Protein AF-A0A7X7GNY4-F1 (afdb_monomer)

Structure (mmCIF, N/CA/C/O backbone):
data_AF-A0A7X7GNY4-F1
#
_entry.id   AF-A0A7X7GNY4-F1
#
loop_
_atom_site.group_PDB
_atom_site.id
_atom_site.type_symbol
_atom_site.label_atom_id
_atom_site.label_alt_id
_atom_site.label_comp_id
_atom_site.label_asym_id
_atom_site.label_entity_id
_atom_site.label_seq_id
_atom_site.pdbx_PDB_ins_code
_atom_site.Cartn_x
_atom_site.Cartn_y
_atom_site.Cartn_z
_atom_site.occupancy
_atom_site.B_iso_or_equiv
_atom_site.auth_seq_id
_atom_site.auth_comp_id
_atom_site.auth_asym_id
_atom_site.auth_atom_id
_atom_site.pdbx_PDB_model_num
ATOM 1 N N . TRP A 1 1 ? -12.256 -16.980 22.109 1.00 39.69 1 TRP A N 1
ATOM 2 C CA . TRP A 1 1 ? -11.128 -16.216 21.540 1.00 39.69 1 TRP A CA 1
ATOM 3 C C . TRP A 1 1 ? -11.721 -15.135 20.651 1.00 39.69 1 TRP A C 1
ATOM 5 O O . TRP A 1 1 ? -12.596 -15.450 19.859 1.00 39.69 1 TRP A O 1
ATOM 15 N N . LEU A 1 2 ? -11.354 -13.888 20.943 1.00 41.84 2 LEU A N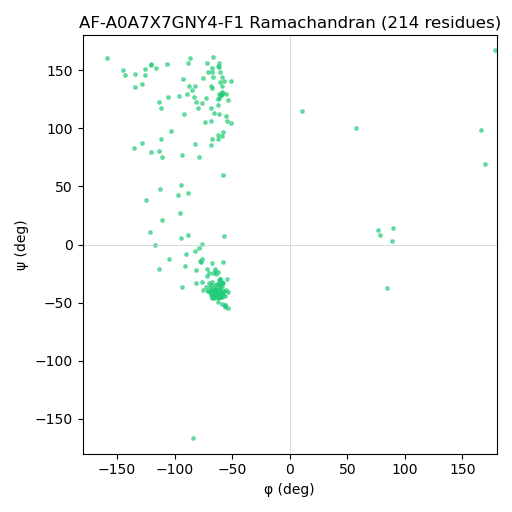 1
ATOM 16 C CA . LEU A 1 2 ? -12.165 -12.666 20.854 1.00 41.84 2 LEU A CA 1
ATOM 17 C C . LEU A 1 2 ? -12.680 -12.266 19.460 1.00 41.84 2 LEU A C 1
ATOM 19 O O . LEU A 1 2 ? -12.051 -12.540 18.443 1.00 41.84 2 LEU A O 1
ATOM 23 N N . ASP A 1 3 ? -13.802 -11.547 19.506 1.00 45.72 3 ASP A N 1
ATOM 24 C CA . ASP A 1 3 ? -14.482 -10.734 18.489 1.00 45.72 3 ASP A CA 1
ATOM 25 C C . ASP A 1 3 ? -13.570 -9.619 17.931 1.00 45.72 3 ASP A C 1
ATOM 27 O O . ASP A 1 3 ? -13.783 -8.427 18.140 1.00 45.72 3 ASP A O 1
ATOM 31 N N . ARG A 1 4 ? -12.438 -10.007 17.334 1.00 57.47 4 ARG A N 1
ATOM 32 C CA . ARG A 1 4 ? -11.458 -9.071 16.779 1.00 57.47 4 ARG A CA 1
ATOM 33 C C . ARG A 1 4 ? -11.785 -8.748 15.329 1.00 57.47 4 ARG A C 1
A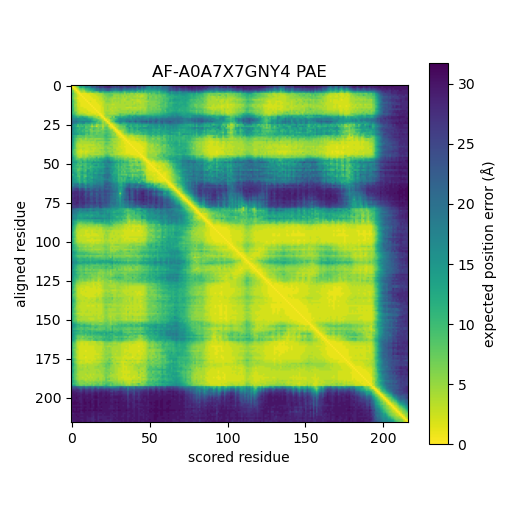TOM 35 O O . ARG A 1 4 ? -11.977 -9.638 14.500 1.00 57.47 4 ARG A O 1
ATOM 42 N N . ASP A 1 5 ? -11.814 -7.450 15.052 1.00 77.62 5 ASP A N 1
ATOM 43 C CA . ASP A 1 5 ? -11.908 -6.874 13.718 1.00 77.62 5 ASP A CA 1
ATOM 44 C C . ASP A 1 5 ? -10.716 -7.321 12.848 1.00 77.62 5 ASP A C 1
ATOM 46 O O . ASP A 1 5 ? -9.552 -7.200 13.244 1.00 77.62 5 ASP A O 1
ATOM 50 N N . LEU A 1 6 ? -11.016 -7.828 11.646 1.00 77.50 6 LEU A N 1
ATOM 51 C CA . LEU A 1 6 ? -10.032 -8.347 10.691 1.00 77.50 6 LEU A CA 1
ATOM 52 C C . LEU A 1 6 ? -8.932 -7.319 10.405 1.00 77.50 6 LEU A C 1
ATOM 54 O O . LEU A 1 6 ? -7.758 -7.676 10.322 1.00 77.50 6 LEU A O 1
ATOM 58 N N . VAL A 1 7 ? -9.297 -6.044 10.258 1.00 82.50 7 VAL A N 1
ATOM 59 C CA . VAL A 1 7 ? -8.347 -4.977 9.918 1.00 82.50 7 VAL A CA 1
ATOM 60 C C . VAL A 1 7 ? -7.306 -4.803 11.028 1.00 82.50 7 VAL A C 1
ATOM 62 O O . VAL A 1 7 ? -6.115 -4.648 10.748 1.00 82.50 7 VAL A O 1
ATOM 65 N N . THR A 1 8 ? -7.737 -4.908 12.284 1.00 82.50 8 THR A N 1
ATOM 66 C CA . THR A 1 8 ? -6.863 -4.840 13.459 1.00 82.50 8 THR A CA 1
ATOM 67 C C . THR A 1 8 ? -5.897 -6.028 13.525 1.00 82.50 8 THR A C 1
ATOM 69 O O . THR A 1 8 ? -4.693 -5.834 13.722 1.00 82.50 8 THR A O 1
ATOM 72 N N . ASP A 1 9 ? -6.386 -7.251 13.301 1.00 82.06 9 ASP A N 1
ATOM 73 C CA . ASP A 1 9 ? -5.542 -8.454 13.299 1.00 82.06 9 ASP A CA 1
ATOM 74 C C . ASP A 1 9 ? -4.505 -8.421 12.162 1.00 82.06 9 ASP A C 1
ATOM 76 O O . ASP A 1 9 ? -3.326 -8.721 12.374 1.00 82.06 9 ASP A O 1
ATOM 80 N N . LEU A 1 10 ? -4.910 -7.986 10.966 1.00 82.31 10 LEU A N 1
ATOM 81 C CA . LEU A 1 10 ? -4.003 -7.824 9.829 1.00 82.31 10 LEU A CA 1
ATOM 82 C C . LEU A 1 10 ? -2.957 -6.730 10.081 1.00 82.31 10 LEU A C 1
ATOM 84 O O . LEU A 1 10 ? -1.783 -6.916 9.758 1.00 82.31 10 LEU A O 1
ATOM 88 N N . GLY A 1 11 ? -3.331 -5.629 10.736 1.00 83.81 11 GLY A N 1
ATOM 89 C CA . GLY A 1 11 ? -2.383 -4.594 11.148 1.00 83.81 11 GLY A CA 1
ATOM 90 C C . GLY A 1 11 ? -1.324 -5.088 12.135 1.00 83.81 11 GLY A C 1
ATOM 91 O O . GLY A 1 11 ? -0.146 -4.741 12.006 1.00 83.81 11 GLY A O 1
ATOM 92 N N . ALA A 1 12 ? -1.700 -5.964 13.070 1.00 84.56 12 ALA A N 1
ATOM 93 C CA . ALA A 1 12 ? -0.749 -6.602 13.978 1.00 84.56 12 ALA A CA 1
ATOM 94 C C . ALA A 1 12 ? 0.243 -7.512 13.231 1.00 84.56 12 ALA A C 1
ATOM 96 O O . ALA A 1 12 ? 1.433 -7.532 13.560 1.00 84.56 12 ALA A O 1
ATOM 97 N N . VAL A 1 13 ? -0.214 -8.223 12.191 1.00 83.44 13 VAL A N 1
ATOM 98 C CA . VAL A 1 13 ? 0.665 -9.017 11.317 1.00 83.44 13 VAL A CA 1
ATOM 99 C C . VAL A 1 13 ? 1.678 -8.121 10.602 1.00 83.44 13 VAL A C 1
ATOM 101 O O . VAL A 1 13 ? 2.864 -8.450 10.620 1.00 83.44 13 VAL A O 1
ATOM 104 N N . VAL A 1 14 ? 1.259 -6.979 10.038 1.00 84.19 14 VAL A N 1
ATOM 105 C CA . VAL A 1 14 ? 2.179 -6.015 9.396 1.00 84.19 14 VAL A CA 1
ATOM 106 C C . VAL A 1 14 ? 3.265 -5.567 10.368 1.00 84.19 14 VAL A C 1
ATOM 108 O O . VAL A 1 14 ? 4.449 -5.676 10.055 1.00 84.19 14 VAL A O 1
ATOM 111 N N . LEU A 1 15 ? 2.883 -5.100 11.561 1.00 85.56 15 LEU A N 1
ATOM 112 C CA . LEU A 1 15 ? 3.841 -4.624 12.562 1.00 85.56 15 LEU A CA 1
ATOM 113 C C . LEU A 1 15 ? 4.827 -5.719 12.976 1.00 85.56 15 LEU A C 1
ATOM 115 O O . LEU A 1 15 ? 6.027 -5.464 13.052 1.00 85.56 15 LEU A O 1
ATOM 119 N N . ARG A 1 16 ? 4.344 -6.949 13.187 1.00 82.31 16 ARG A N 1
ATOM 120 C CA . ARG A 1 16 ? 5.205 -8.089 13.521 1.00 82.31 16 ARG A CA 1
ATOM 121 C C . ARG A 1 16 ? 6.182 -8.415 12.394 1.00 82.31 16 ARG A C 1
ATOM 123 O O . ARG A 1 16 ? 7.332 -8.740 12.669 1.00 82.31 16 ARG A O 1
ATOM 130 N N . ARG A 1 17 ? 5.738 -8.339 11.137 1.00 77.81 17 ARG A N 1
ATOM 131 C CA . ARG A 1 17 ? 6.597 -8.575 9.970 1.00 77.81 17 ARG A CA 1
ATOM 132 C C . ARG A 1 17 ? 7.640 -7.477 9.805 1.00 77.81 17 ARG A C 1
ATOM 134 O O . ARG A 1 17 ? 8.767 -7.802 9.464 1.00 77.81 17 ARG A O 1
ATOM 141 N N . LEU A 1 18 ? 7.336 -6.220 10.125 1.00 81.19 18 LEU A N 1
ATOM 142 C CA . LEU A 1 18 ? 8.330 -5.140 10.070 1.00 81.19 18 LEU A CA 1
ATOM 143 C C . LEU A 1 18 ? 9.513 -5.344 11.016 1.00 81.19 18 LEU A C 1
ATOM 145 O O . LEU A 1 18 ? 10.632 -5.031 10.629 1.00 81.19 18 LEU A O 1
ATOM 149 N N . LEU A 1 19 ? 9.295 -5.944 12.189 1.00 79.12 19 LEU A N 1
ATOM 150 C CA . LEU A 1 19 ? 10.390 -6.293 13.104 1.00 79.12 19 LEU A CA 1
ATOM 151 C C . LEU A 1 19 ? 11.387 -7.276 12.474 1.00 79.12 19 LEU A C 1
ATOM 153 O O . LEU A 1 19 ? 12.563 -7.247 12.807 1.00 79.12 19 LEU A O 1
ATOM 157 N N . THR A 1 20 ? 10.931 -8.132 11.554 1.00 69.31 20 THR A N 1
ATOM 158 C CA . THR A 1 20 ? 11.820 -9.035 10.806 1.00 69.31 20 THR A CA 1
ATOM 159 C C . THR A 1 20 ? 12.512 -8.348 9.622 1.00 69.31 20 THR A C 1
ATOM 161 O O . THR A 1 20 ? 13.566 -8.798 9.197 1.00 69.31 20 THR A O 1
ATOM 164 N N . VAL A 1 21 ? 11.965 -7.236 9.110 1.00 64.25 21 VAL A N 1
ATOM 165 C CA . VAL A 1 21 ? 12.547 -6.495 7.972 1.00 64.25 21 VAL A CA 1
ATOM 166 C C . VAL A 1 21 ? 13.755 -5.665 8.365 1.00 64.25 21 VAL A C 1
ATOM 168 O O . VAL A 1 21 ? 14.661 -5.499 7.557 1.00 64.25 21 VAL A O 1
ATOM 171 N N . GLU A 1 22 ? 13.796 -5.145 9.590 1.00 58.84 22 GLU A N 1
ATOM 172 C CA . GLU A 1 22 ? 14.951 -4.370 10.065 1.00 58.84 22 GLU A CA 1
ATOM 173 C C . GLU A 1 22 ? 16.264 -5.182 10.010 1.00 58.84 22 GLU A C 1
ATOM 175 O O . GLU A 1 22 ? 17.340 -4.593 10.024 1.00 58.84 22 GLU A O 1
ATOM 180 N N . SER A 1 23 ? 16.179 -6.511 9.858 1.00 53.03 23 SER A N 1
ATOM 181 C CA . SER A 1 23 ? 17.313 -7.413 9.633 1.00 53.03 23 SER A CA 1
ATOM 182 C C . SER A 1 23 ? 17.616 -7.707 8.147 1.00 53.03 23 SER A C 1
ATOM 184 O O . SER A 1 23 ? 18.790 -7.771 7.798 1.00 53.03 23 SER A O 1
ATOM 186 N N . ASP A 1 24 ? 16.601 -7.819 7.273 1.00 52.66 24 ASP A N 1
ATOM 187 C CA . ASP A 1 24 ? 16.732 -8.317 5.879 1.00 52.66 24 ASP A CA 1
ATOM 188 C C . ASP A 1 24 ? 16.372 -7.284 4.772 1.00 52.66 24 ASP A C 1
ATOM 190 O O . ASP A 1 24 ? 16.455 -7.569 3.577 1.00 52.66 24 ASP A O 1
ATOM 194 N N . GLY A 1 25 ? 15.973 -6.060 5.132 1.00 61.75 25 GLY A N 1
ATOM 195 C CA . GLY A 1 25 ? 15.820 -4.903 4.232 1.00 61.75 25 GLY A CA 1
ATOM 196 C C . GLY A 1 25 ? 14.490 -4.770 3.466 1.00 61.75 25 GLY A C 1
ATOM 197 O O . GLY A 1 25 ? 14.000 -3.647 3.338 1.00 61.75 25 GLY A O 1
ATOM 198 N N . LEU A 1 26 ? 13.881 -5.869 2.998 1.00 68.38 26 LEU A N 1
ATOM 199 C CA . LEU A 1 26 ? 12.620 -5.879 2.219 1.00 68.38 26 LEU A CA 1
ATOM 200 C C . LEU A 1 26 ? 11.411 -6.385 3.020 1.00 68.38 26 LEU A C 1
ATOM 202 O O . LEU A 1 26 ? 11.552 -7.160 3.963 1.00 68.38 26 LEU A O 1
ATOM 206 N N . PHE A 1 27 ? 10.193 -5.983 2.635 1.00 72.38 27 PHE A N 1
ATOM 207 C CA . PHE A 1 27 ? 8.976 -6.392 3.344 1.00 72.38 27 PHE A CA 1
ATOM 208 C C . PHE A 1 27 ? 8.624 -7.874 3.079 1.00 72.38 27 PHE A C 1
ATOM 210 O O . PHE A 1 27 ? 8.467 -8.268 1.930 1.00 72.38 27 PHE A O 1
ATOM 217 N N . PRO A 1 28 ? 8.423 -8.751 4.077 1.00 64.25 28 PRO A N 1
ATOM 218 C CA . PRO A 1 28 ? 8.524 -10.192 3.879 1.00 64.25 28 PRO A CA 1
ATOM 219 C C . PRO A 1 28 ? 7.151 -10.814 3.582 1.00 64.25 28 PRO A C 1
ATOM 221 O O . PRO A 1 28 ? 6.725 -11.747 4.264 1.00 64.25 28 PRO A O 1
ATOM 224 N N . LEU A 1 29 ? 6.413 -10.261 2.611 1.00 66.81 29 LEU A N 1
ATOM 225 C CA . LEU A 1 29 ? 5.071 -10.720 2.221 1.00 66.81 29 LEU A CA 1
ATOM 226 C C . LEU A 1 29 ? 4.931 -10.795 0.691 1.00 66.81 29 LEU A C 1
ATOM 228 O O . LEU A 1 29 ? 4.384 -9.897 0.049 1.00 66.81 29 LEU A O 1
ATOM 232 N N . ALA A 1 30 ? 5.408 -11.910 0.132 1.00 62.12 30 ALA A N 1
ATOM 233 C CA . ALA A 1 30 ? 5.202 -12.330 -1.254 1.00 62.12 30 ALA A CA 1
ATOM 234 C C . ALA A 1 30 ? 4.391 -13.642 -1.312 1.00 62.12 30 ALA A C 1
ATOM 236 O O . ALA A 1 30 ? 4.439 -14.452 -0.385 1.00 62.12 30 ALA A O 1
ATOM 237 N N . SER A 1 31 ? 3.637 -13.860 -2.395 1.00 65.19 31 SER A N 1
ATOM 238 C CA . SER A 1 31 ? 2.863 -15.090 -2.644 1.00 65.19 31 SER A CA 1
ATOM 239 C C . SER A 1 31 ? 2.848 -15.423 -4.136 1.00 65.19 31 SER A C 1
ATOM 241 O O . SER A 1 31 ? 2.847 -14.520 -4.967 1.00 65.19 31 SER A O 1
ATOM 243 N N . TYR A 1 32 ? 2.754 -16.714 -4.469 1.00 58.22 32 TYR A N 1
ATOM 244 C CA . TYR A 1 32 ? 2.548 -17.205 -5.840 1.00 58.22 32 TYR A CA 1
ATOM 245 C C . TYR A 1 32 ? 1.099 -17.034 -6.330 1.00 58.22 32 TYR A C 1
ATOM 247 O O . TYR A 1 32 ? 0.819 -17.198 -7.514 1.00 58.22 32 TYR A O 1
ATOM 255 N N . ARG A 1 33 ? 0.171 -16.717 -5.418 1.00 66.19 33 ARG A N 1
ATOM 256 C CA . ARG A 1 33 ? -1.212 -16.330 -5.727 1.00 66.19 33 ARG A CA 1
ATOM 257 C C . ARG A 1 33 ? -1.413 -14.873 -5.324 1.00 66.19 33 ARG A C 1
ATOM 259 O O . ARG A 1 33 ? -1.873 -14.627 -4.206 1.00 66.19 33 ARG A O 1
ATOM 266 N N . PRO A 1 34 ? -0.978 -13.920 -6.162 1.00 70.25 34 PRO A N 1
ATOM 267 C CA . PRO A 1 34 ? -1.263 -12.516 -5.930 1.00 70.25 34 PRO A CA 1
ATOM 268 C C . PRO A 1 34 ? -2.761 -12.237 -6.095 1.00 70.25 34 PRO A C 1
ATOM 270 O O . PRO A 1 34 ? -3.453 -12.928 -6.842 1.00 70.25 34 PRO A O 1
ATOM 273 N N . VAL A 1 35 ? -3.240 -11.220 -5.386 1.00 77.25 35 VAL A N 1
ATOM 274 C CA . VAL A 1 35 ? -4.608 -10.693 -5.479 1.00 77.25 35 VAL A CA 1
ATOM 275 C C . VAL A 1 35 ? -4.631 -9.554 -6.498 1.00 77.25 35 VAL A C 1
ATOM 277 O O . VAL A 1 35 ? -3.669 -8.784 -6.583 1.00 77.25 35 VAL A O 1
ATOM 280 N N . GLY A 1 36 ? -5.712 -9.455 -7.274 1.00 75.88 36 GLY A N 1
ATOM 281 C CA . GLY A 1 36 ? -5.858 -8.416 -8.292 1.00 75.88 36 GLY A CA 1
ATOM 282 C C . GLY A 1 36 ? -6.082 -7.030 -7.682 1.00 75.88 36 GLY A C 1
ATOM 283 O O . GLY A 1 36 ? -6.704 -6.888 -6.631 1.00 75.88 36 GLY A O 1
ATOM 284 N N . LEU A 1 37 ? -5.613 -5.979 -8.360 1.00 83.75 37 LEU A N 1
ATOM 285 C CA . LEU A 1 37 ? -5.762 -4.599 -7.878 1.00 83.75 37 LEU A CA 1
ATOM 286 C C . LEU A 1 37 ? -7.230 -4.152 -7.736 1.00 83.75 37 LEU A C 1
ATOM 288 O O . LEU A 1 37 ? -7.530 -3.373 -6.834 1.00 83.75 37 LEU A O 1
ATOM 292 N N . ASP A 1 38 ? -8.141 -4.672 -8.563 1.00 82.38 38 ASP A N 1
ATOM 293 C CA . ASP A 1 38 ? -9.579 -4.381 -8.459 1.00 82.38 38 ASP A CA 1
ATOM 294 C C . ASP A 1 38 ? -10.186 -4.941 -7.160 1.00 82.38 38 ASP A C 1
ATOM 296 O O . ASP A 1 38 ? -10.929 -4.252 -6.468 1.00 82.38 38 ASP A O 1
ATOM 300 N N . GLU A 1 39 ? -9.806 -6.157 -6.755 1.00 81.06 39 GLU A N 1
ATOM 301 C CA . GLU A 1 39 ? -10.267 -6.763 -5.495 1.00 81.06 39 GLU A CA 1
ATOM 302 C C . GLU A 1 39 ? -9.754 -5.981 -4.277 1.00 81.06 39 GLU A C 1
ATOM 304 O O . GLU A 1 39 ? -10.444 -5.834 -3.266 1.00 81.06 39 GLU A O 1
ATOM 309 N N . ILE A 1 40 ? -8.542 -5.431 -4.383 1.00 85.19 40 ILE A N 1
ATOM 310 C CA . ILE A 1 40 ? -7.970 -4.564 -3.352 1.00 85.19 40 ILE A CA 1
ATOM 311 C C . ILE A 1 40 ? -8.726 -3.237 -3.285 1.00 85.19 40 ILE A C 1
ATOM 313 O O . ILE A 1 40 ? -8.972 -2.737 -2.187 1.00 85.19 40 ILE A O 1
ATOM 317 N N . ALA A 1 41 ? -9.127 -2.674 -4.425 1.00 86.81 41 ALA A N 1
ATOM 318 C CA . ALA A 1 41 ? -9.946 -1.469 -4.460 1.00 86.81 41 ALA A CA 1
ATOM 319 C C . ALA A 1 41 ? -11.291 -1.681 -3.748 1.00 86.81 41 ALA A C 1
ATOM 321 O O . ALA A 1 41 ? -11.666 -0.865 -2.904 1.00 86.81 41 ALA A O 1
ATOM 322 N N . GLU A 1 42 ? -11.958 -2.811 -4.003 1.00 85.75 42 GLU A N 1
ATOM 323 C CA . GLU A 1 42 ? -13.200 -3.195 -3.319 1.00 85.75 42 GLU A CA 1
ATOM 324 C C . GLU A 1 42 ? -12.994 -3.374 -1.806 1.00 85.75 42 GLU A C 1
ATOM 326 O O . GLU A 1 42 ? -13.803 -2.908 -0.995 1.00 85.75 42 GLU A O 1
ATOM 331 N N . PHE A 1 43 ? -11.881 -3.993 -1.395 1.00 86.12 43 PHE A N 1
ATOM 332 C CA . PHE A 1 43 ? -11.529 -4.128 0.020 1.00 86.12 43 PHE A CA 1
ATOM 333 C C . PHE A 1 43 ? -11.323 -2.766 0.694 1.00 86.12 43 PHE A C 1
ATOM 335 O O . PHE A 1 43 ? -11.845 -2.525 1.784 1.00 86.12 43 PHE A O 1
ATOM 342 N N . LEU A 1 44 ? -10.594 -1.855 0.046 1.00 86.94 44 LEU A N 1
ATOM 343 C CA . LEU A 1 44 ? -10.346 -0.510 0.565 1.00 86.94 44 LEU A CA 1
ATOM 344 C C . LEU A 1 44 ? -11.642 0.309 0.666 1.00 86.94 44 LEU A C 1
ATOM 346 O O . LEU A 1 44 ? -11.850 0.996 1.672 1.00 86.94 44 LEU A O 1
ATOM 350 N N . ALA A 1 45 ? -12.529 0.185 -0.325 1.00 87.12 45 ALA A N 1
ATOM 351 C CA . ALA A 1 45 ? -13.858 0.793 -0.319 1.00 87.12 45 ALA A CA 1
ATOM 352 C C . ALA A 1 45 ? -14.760 0.230 0.795 1.00 87.12 45 ALA A C 1
ATOM 354 O O . ALA A 1 45 ? -15.614 0.941 1.320 1.00 87.12 45 ALA A O 1
ATOM 355 N N . GLY A 1 46 ? -14.510 -1.002 1.252 1.00 83.19 46 GLY A N 1
ATOM 356 C CA . GLY A 1 46 ? -15.312 -1.664 2.288 1.00 83.19 46 GLY A CA 1
ATOM 357 C C . GLY A 1 46 ? -16.478 -2.462 1.748 1.00 83.19 46 GLY A C 1
ATOM 358 O O . GLY A 1 46 ? -17.348 -2.859 2.515 1.00 83.19 46 GLY A O 1
ATOM 359 N N . ASN A 1 47 ? -16.477 -2.713 0.445 1.00 83.31 47 ASN A N 1
ATOM 360 C CA . ASN A 1 47 ? -17.489 -3.519 -0.223 1.00 83.31 47 ASN A CA 1
ATOM 361 C C . ASN A 1 47 ? -17.240 -5.026 -0.024 1.00 83.31 47 ASN A C 1
ATOM 363 O O . ASN A 1 47 ? -18.024 -5.861 -0.470 1.00 83.31 47 ASN A O 1
ATOM 367 N N . VAL A 1 48 ? -16.148 -5.387 0.657 1.00 79.56 48 VAL A N 1
ATOM 368 C CA . VAL A 1 48 ? -15.797 -6.764 1.008 1.00 79.56 48 VAL A CA 1
ATOM 369 C C . VAL A 1 48 ? -16.270 -7.072 2.426 1.00 79.56 48 VAL A C 1
ATOM 371 O O . VAL A 1 48 ? -15.911 -6.380 3.378 1.00 79.56 48 VAL A O 1
ATOM 374 N N . ASP A 1 49 ? -17.015 -8.168 2.583 1.00 72.00 49 ASP A N 1
ATOM 375 C CA . ASP A 1 49 ? -17.401 -8.704 3.891 1.00 72.00 49 ASP A CA 1
ATOM 376 C C . ASP A 1 49 ? -16.159 -9.229 4.638 1.00 72.00 49 ASP A C 1
ATOM 378 O O . ASP A 1 49 ? -15.749 -10.390 4.517 1.00 72.00 49 ASP A O 1
ATOM 382 N N . ALA A 1 50 ? -15.548 -8.339 5.420 1.00 68.06 50 ALA A N 1
ATOM 383 C CA . ALA A 1 50 ? -14.358 -8.609 6.213 1.00 68.06 50 ALA A CA 1
ATOM 384 C C . ALA A 1 50 ? -14.568 -9.756 7.219 1.00 68.06 50 ALA A C 1
ATOM 386 O O . ALA A 1 50 ? -13.644 -10.531 7.477 1.00 68.06 50 ALA A O 1
ATOM 387 N N . ALA A 1 51 ? -15.783 -9.935 7.748 1.00 65.12 51 ALA A N 1
ATOM 388 C CA . ALA A 1 51 ? -16.081 -11.026 8.670 1.00 65.12 51 ALA A CA 1
ATOM 389 C C . ALA A 1 51 ? -16.058 -12.382 7.947 1.00 65.12 51 ALA A C 1
ATOM 391 O O . ALA A 1 51 ? -15.507 -13.363 8.458 1.00 65.12 51 ALA A O 1
ATOM 392 N N . LYS A 1 52 ? -16.605 -12.443 6.728 1.00 59.22 52 LYS A N 1
ATOM 393 C CA . LYS A 1 52 ? -16.567 -13.640 5.878 1.00 59.22 52 LYS A CA 1
ATOM 394 C C . LYS A 1 52 ? -15.152 -13.964 5.406 1.00 59.22 52 LYS A C 1
ATOM 396 O O . LYS A 1 52 ? -14.748 -15.124 5.506 1.00 59.22 52 LYS A O 1
ATOM 401 N N . VAL A 1 53 ? -14.379 -12.964 4.981 1.00 68.44 53 VAL A N 1
ATOM 402 C CA . VAL A 1 53 ? -12.963 -13.146 4.619 1.00 68.44 53 VAL A CA 1
ATOM 403 C C . VAL A 1 53 ? -12.157 -13.633 5.820 1.00 68.44 53 VAL A C 1
ATOM 405 O O . VAL A 1 53 ? -11.431 -14.612 5.704 1.00 68.44 53 VAL A O 1
ATOM 408 N N . GLY A 1 54 ? -12.339 -13.042 7.004 1.00 64.50 54 GLY A N 1
ATOM 409 C CA . GLY A 1 54 ? -11.631 -13.460 8.216 1.00 64.50 54 GLY A CA 1
ATOM 410 C C . GLY A 1 54 ? -11.902 -14.914 8.620 1.00 64.50 54 GLY A C 1
ATOM 411 O O . GLY A 1 54 ? -10.986 -15.610 9.066 1.00 64.50 54 GLY A O 1
ATOM 412 N N . ARG A 1 55 ? -13.136 -15.406 8.432 1.00 56.62 55 ARG A N 1
ATOM 413 C CA . ARG A 1 55 ? -13.480 -16.824 8.647 1.00 56.62 55 ARG A CA 1
ATOM 414 C C . ARG A 1 55 ? -12.800 -17.741 7.626 1.00 56.62 55 ARG A C 1
ATOM 416 O O . ARG A 1 55 ? -12.235 -18.759 8.019 1.00 56.62 55 ARG A O 1
ATOM 423 N N . LEU A 1 56 ? -12.816 -17.367 6.346 1.00 52.09 56 LEU A N 1
ATOM 424 C CA . LEU A 1 56 ? -12.183 -18.137 5.268 1.00 52.09 56 LEU A CA 1
ATOM 425 C C . LEU A 1 56 ? -10.660 -18.174 5.411 1.00 52.09 56 LEU A C 1
ATOM 427 O O . LEU A 1 56 ? -10.073 -19.247 5.336 1.00 52.09 56 LEU A O 1
ATOM 431 N N . THR A 1 57 ? -10.023 -17.040 5.699 1.00 63.00 57 THR A N 1
ATOM 432 C CA . THR A 1 57 ? -8.577 -16.957 5.934 1.00 63.00 57 THR A CA 1
ATOM 433 C C . THR A 1 57 ? -8.158 -17.836 7.106 1.00 63.00 57 THR A C 1
ATOM 435 O O . THR A 1 57 ? -7.176 -18.564 6.995 1.00 63.00 57 THR A O 1
ATOM 438 N N . ARG A 1 58 ? -8.920 -17.846 8.211 1.00 58.88 58 ARG A N 1
ATOM 439 C CA . ARG A 1 58 ? -8.670 -18.768 9.332 1.00 58.88 58 ARG A CA 1
ATOM 440 C C . ARG A 1 58 ? -8.767 -20.234 8.913 1.00 58.88 58 ARG A C 1
ATOM 442 O O . ARG A 1 58 ? -7.890 -21.014 9.273 1.00 58.88 58 ARG A O 1
ATOM 449 N N . ALA A 1 59 ? -9.796 -20.598 8.149 1.00 47.91 59 ALA A N 1
ATOM 450 C CA . ALA A 1 59 ? -9.968 -21.963 7.657 1.00 47.91 59 ALA A CA 1
ATOM 451 C C . ALA A 1 59 ? -8.838 -22.383 6.700 1.00 47.91 59 ALA A C 1
ATOM 453 O O . ALA A 1 59 ? -8.340 -23.498 6.796 1.00 47.91 59 ALA A O 1
ATOM 454 N N . LEU A 1 60 ? -8.389 -21.479 5.825 1.00 52.66 60 LEU A N 1
ATOM 455 C CA . LEU A 1 60 ? -7.299 -21.733 4.880 1.00 52.66 60 LEU A CA 1
ATOM 456 C C . LEU A 1 60 ? -5.934 -21.821 5.572 1.00 52.66 60 LEU A C 1
ATOM 458 O O . LEU A 1 60 ? -5.155 -22.705 5.244 1.00 52.66 60 LEU A O 1
ATOM 462 N N . LEU A 1 61 ? -5.657 -20.972 6.568 1.00 53.44 61 LEU A N 1
ATOM 463 C CA . LEU A 1 61 ? -4.433 -21.056 7.379 1.00 53.44 61 LEU A CA 1
ATOM 464 C C . LEU A 1 61 ? -4.356 -22.342 8.218 1.00 53.44 61 LEU A C 1
ATOM 466 O O . LEU A 1 61 ? -3.262 -22.746 8.606 1.00 53.44 61 LEU A O 1
ATOM 470 N N . ALA A 1 62 ? -5.494 -22.981 8.506 1.00 55.31 62 ALA A N 1
ATOM 471 C CA . ALA A 1 62 ? -5.543 -24.276 9.181 1.00 55.31 62 ALA A CA 1
ATOM 472 C C . ALA A 1 62 ? -5.203 -25.455 8.247 1.00 55.31 62 ALA A C 1
ATOM 474 O O . ALA A 1 62 ? -4.906 -26.550 8.730 1.00 55.31 62 ALA A O 1
ATOM 475 N N . LEU A 1 63 ? -5.217 -25.251 6.924 1.00 47.16 63 LEU A N 1
ATOM 476 C CA . LEU A 1 63 ? -4.788 -26.263 5.966 1.00 47.16 63 LEU A CA 1
ATOM 477 C C . LEU A 1 63 ? -3.256 -26.335 5.968 1.00 47.16 63 LEU A C 1
ATOM 479 O O . LEU A 1 63 ? -2.560 -25.354 5.704 1.00 47.16 63 LEU A O 1
ATOM 483 N N . GLN A 1 64 ? -2.709 -27.515 6.263 1.00 46.44 64 GLN A N 1
ATOM 484 C CA . GLN A 1 64 ? -1.270 -27.743 6.175 1.00 46.44 64 GLN A CA 1
ATOM 485 C C . GLN A 1 64 ? -0.838 -27.707 4.708 1.00 46.44 64 GLN A C 1
ATOM 487 O O . GLN A 1 64 ? -1.087 -28.637 3.942 1.00 46.44 64 GLN A O 1
ATOM 492 N N . HIS A 1 65 ? -0.175 -26.626 4.306 1.00 50.03 65 HIS A N 1
ATOM 493 C CA . HIS A 1 65 ? 0.424 -26.538 2.983 1.00 50.03 65 HIS A CA 1
ATOM 494 C C . HIS A 1 65 ? 1.778 -27.265 2.976 1.00 50.03 65 HIS A C 1
ATOM 496 O O . HIS A 1 65 ? 2.660 -26.911 3.768 1.00 50.03 65 HIS A O 1
ATOM 502 N N . PRO A 1 66 ? 1.991 -28.269 2.103 1.00 43.25 66 PRO A N 1
ATOM 503 C CA . PRO A 1 66 ? 3.285 -28.924 1.992 1.00 43.25 66 PRO A CA 1
ATOM 504 C C . PRO A 1 66 ? 4.351 -27.893 1.606 1.00 43.25 66 PRO A C 1
ATOM 506 O O . PRO A 1 66 ? 4.206 -27.146 0.639 1.00 43.25 66 PRO A O 1
ATOM 509 N N . ARG A 1 67 ? 5.444 -27.879 2.377 1.00 42.75 67 ARG A N 1
ATOM 510 C CA . ARG A 1 67 ? 6.586 -26.941 2.342 1.00 42.75 67 ARG A CA 1
ATOM 511 C C . ARG A 1 67 ? 7.335 -26.820 0.995 1.00 42.75 67 ARG A C 1
ATOM 513 O O . ARG A 1 67 ? 8.374 -26.173 0.947 1.00 42.75 67 ARG A O 1
ATOM 520 N N . ARG A 1 68 ? 6.853 -27.430 -0.091 1.00 38.31 68 ARG A N 1
ATOM 521 C CA . ARG A 1 68 ? 7.588 -27.643 -1.353 1.00 38.31 68 ARG A CA 1
ATOM 522 C C . ARG A 1 68 ? 7.108 -26.834 -2.568 1.00 38.31 68 ARG A C 1
ATOM 524 O O . ARG A 1 68 ? 7.437 -27.207 -3.684 1.00 38.31 68 ARG A O 1
ATOM 531 N N . VAL A 1 69 ? 6.394 -25.719 -2.402 1.00 42.28 69 VAL A N 1
ATOM 532 C CA . VAL A 1 69 ? 5.910 -24.919 -3.561 1.00 42.28 69 VAL A CA 1
ATOM 533 C C . VAL A 1 69 ? 6.418 -23.464 -3.554 1.00 42.28 69 VAL A C 1
ATOM 535 O O . VAL A 1 69 ? 5.985 -22.636 -4.343 1.00 42.28 69 VAL A O 1
ATOM 538 N N . PHE A 1 70 ? 7.379 -23.126 -2.691 1.00 47.12 70 PHE A N 1
ATOM 539 C CA . PHE A 1 70 ? 7.838 -21.741 -2.479 1.00 47.12 70 PHE A CA 1
ATOM 540 C C . PHE A 1 70 ? 9.080 -21.346 -3.309 1.00 47.12 70 PHE A C 1
ATOM 542 O O . PHE A 1 70 ? 9.848 -20.491 -2.886 1.00 47.12 70 PHE A O 1
ATOM 549 N N . GLY A 1 71 ? 9.300 -21.982 -4.467 1.00 32.91 71 GLY A N 1
ATOM 550 C CA . GLY A 1 71 ? 10.547 -21.901 -5.247 1.00 32.91 71 GLY A CA 1
ATOM 551 C C . GLY A 1 71 ? 10.384 -21.462 -6.704 1.00 32.91 71 GLY A C 1
ATOM 552 O O . GLY A 1 71 ? 11.051 -22.009 -7.573 1.00 32.91 71 GLY A O 1
ATOM 553 N N . GLY A 1 72 ? 9.488 -20.518 -6.991 1.00 33.28 72 GLY A N 1
ATOM 554 C CA . GLY A 1 72 ? 9.429 -19.846 -8.291 1.00 33.28 72 GLY A CA 1
ATOM 555 C C . GLY A 1 72 ? 9.842 -18.393 -8.118 1.00 33.28 72 GLY A C 1
ATOM 556 O O . GLY A 1 72 ? 8.998 -17.567 -7.782 1.00 33.28 72 GLY A O 1
ATOM 557 N N . GLY A 1 73 ? 11.133 -18.093 -8.275 1.00 37.53 73 GLY A N 1
ATOM 558 C CA . GLY A 1 73 ? 11.591 -16.707 -8.374 1.00 37.53 73 GLY A CA 1
ATOM 559 C C . GLY A 1 73 ? 10.904 -16.016 -9.560 1.00 37.53 73 GLY A C 1
ATOM 560 O O . GLY A 1 73 ? 10.637 -16.684 -10.565 1.00 37.53 73 GLY A O 1
ATOM 561 N N . PRO A 1 74 ? 10.566 -14.722 -9.461 1.00 43.22 74 PRO A N 1
ATOM 562 C CA . PRO A 1 74 ? 9.929 -14.024 -10.563 1.00 43.22 74 PRO A CA 1
ATOM 563 C C . PRO A 1 74 ? 10.884 -14.004 -11.759 1.00 43.22 74 PRO A C 1
ATOM 565 O O . PRO A 1 74 ? 12.045 -13.610 -11.653 1.00 43.22 74 PRO A O 1
ATOM 568 N N . ALA A 1 75 ? 10.400 -14.486 -12.904 1.00 42.44 75 ALA A N 1
ATOM 569 C CA . ALA A 1 75 ? 11.054 -14.242 -14.177 1.00 42.44 75 ALA A CA 1
ATOM 570 C C . ALA A 1 75 ? 11.194 -12.723 -14.339 1.00 42.44 75 ALA A C 1
ATOM 572 O O . ALA A 1 75 ? 10.223 -11.999 -14.146 1.00 42.44 75 ALA A O 1
ATOM 573 N N . THR A 1 76 ? 12.390 -12.246 -14.666 1.00 41.56 76 THR A N 1
ATOM 574 C CA . THR A 1 76 ? 12.693 -10.836 -14.930 1.00 41.56 76 THR A CA 1
ATOM 575 C C . THR A 1 76 ? 11.819 -10.365 -16.097 1.00 41.56 76 THR A C 1
ATOM 577 O O . THR A 1 76 ? 12.123 -10.593 -17.270 1.00 41.56 76 THR A O 1
ATOM 580 N N . PHE A 1 77 ? 10.654 -9.794 -15.789 1.00 49.44 77 PHE A N 1
ATOM 581 C CA . PHE A 1 77 ? 9.659 -9.406 -16.782 1.00 49.44 77 PHE A CA 1
ATOM 582 C C . PHE A 1 77 ? 10.029 -8.039 -17.363 1.00 49.44 77 PHE A C 1
ATOM 584 O O . PHE A 1 77 ? 9.518 -7.006 -16.944 1.00 49.44 77 PHE A O 1
ATOM 591 N N . LYS A 1 78 ? 10.876 -8.037 -18.398 1.00 52.56 78 LYS A N 1
ATOM 592 C CA . LYS A 1 78 ? 11.093 -6.866 -19.262 1.00 52.56 78 LYS A CA 1
ATOM 593 C C . LYS A 1 78 ? 9.835 -6.603 -20.090 1.00 52.56 78 LYS A C 1
ATOM 595 O O . LYS A 1 78 ? 9.703 -7.111 -21.205 1.00 52.56 78 LYS A O 1
ATOM 600 N N . ARG A 1 79 ? 8.869 -5.857 -19.546 1.00 63.56 79 ARG A N 1
ATOM 601 C CA . ARG A 1 79 ? 7.608 -5.552 -20.237 1.00 63.56 79 ARG A CA 1
ATOM 602 C C . ARG A 1 79 ? 7.490 -4.066 -20.558 1.00 63.56 79 ARG A C 1
ATOM 604 O O . ARG A 1 79 ? 7.451 -3.221 -19.674 1.00 63.56 79 ARG A O 1
ATOM 611 N N . ARG A 1 80 ? 7.312 -3.772 -21.848 1.00 60.75 80 ARG A N 1
ATOM 612 C CA . ARG A 1 80 ? 6.825 -2.474 -22.330 1.00 60.75 80 ARG A CA 1
ATOM 613 C C . ARG A 1 80 ? 5.382 -2.283 -21.850 1.00 60.75 80 ARG A C 1
ATOM 615 O O . ARG A 1 80 ? 4.497 -3.025 -22.283 1.00 60.75 80 ARG A O 1
ATOM 622 N N . LEU A 1 81 ? 5.145 -1.320 -20.962 1.00 64.75 81 LEU A N 1
ATOM 623 C CA . LEU A 1 81 ? 3.793 -0.950 -20.527 1.00 64.75 81 LEU A CA 1
ATOM 624 C C . LEU A 1 81 ? 3.161 0.006 -21.546 1.00 64.75 81 LEU A C 1
ATOM 626 O O . LEU A 1 81 ? 3.811 0.934 -22.029 1.00 64.75 81 LEU A O 1
ATOM 630 N N . ARG A 1 82 ? 1.887 -0.217 -21.891 1.00 64.56 82 ARG A N 1
ATOM 631 C CA . ARG A 1 82 ? 1.092 0.742 -22.672 1.00 64.56 82 ARG A CA 1
ATOM 632 C C . ARG A 1 82 ? 0.414 1.725 -21.722 1.00 64.56 82 ARG A C 1
ATOM 634 O O . ARG A 1 82 ? 0.133 1.389 -20.579 1.00 64.56 82 ARG A O 1
ATOM 641 N N . THR A 1 83 ? 0.056 2.913 -22.204 1.00 63.41 83 THR A N 1
ATOM 642 C CA . THR A 1 83 ? -0.676 3.918 -21.408 1.00 63.41 83 THR A CA 1
ATOM 643 C C . THR A 1 83 ? -1.975 3.370 -20.802 1.00 63.41 83 THR A C 1
ATOM 645 O O . THR A 1 83 ? -2.393 3.786 -19.726 1.00 63.41 83 THR A O 1
ATOM 648 N N . GLU A 1 84 ? -2.607 2.405 -21.470 1.00 63.44 84 GLU A N 1
ATOM 649 C CA . GLU A 1 84 ? -3.806 1.716 -20.985 1.00 63.44 84 GLU A CA 1
ATOM 650 C C . GLU A 1 84 ? -3.534 0.837 -19.754 1.00 63.44 84 GLU A C 1
ATOM 652 O O . GLU A 1 84 ? -4.383 0.776 -18.869 1.00 63.44 84 GLU A O 1
ATOM 657 N N . ASP A 1 85 ? -2.336 0.247 -19.641 1.00 63.53 85 ASP A N 1
ATOM 658 C CA . ASP A 1 85 ? -1.908 -0.538 -18.473 1.00 63.53 85 ASP A CA 1
ATOM 659 C C . ASP A 1 85 ? -1.733 0.327 -17.208 1.00 63.53 85 ASP A C 1
ATOM 661 O O . ASP A 1 85 ? -1.660 -0.208 -16.102 1.00 63.53 85 ASP A O 1
ATOM 665 N N . LEU A 1 86 ? -1.655 1.655 -17.360 1.00 66.62 86 LEU A N 1
ATOM 666 C CA . LEU A 1 86 ? -1.465 2.620 -16.269 1.00 66.62 86 LEU A CA 1
ATOM 667 C C . LEU A 1 86 ? -2.795 3.107 -15.670 1.00 66.62 86 LEU A C 1
ATOM 669 O O . LEU A 1 86 ? -2.800 3.816 -14.662 1.00 66.62 86 LEU A O 1
ATOM 673 N N . LYS A 1 87 ? -3.938 2.752 -16.277 1.00 70.75 87 LYS A N 1
ATOM 674 C CA . LYS A 1 87 ? -5.274 3.090 -15.764 1.00 70.75 87 LYS A CA 1
ATOM 675 C C . LYS A 1 87 ? -5.653 2.140 -14.628 1.00 70.75 87 LYS A C 1
ATOM 677 O O . LYS A 1 87 ? -6.457 1.230 -14.801 1.00 70.75 87 LYS A O 1
ATOM 682 N N . LEU A 1 88 ? -5.065 2.359 -13.457 1.00 79.69 88 LEU A N 1
ATOM 683 C CA . LEU A 1 88 ? -5.362 1.574 -12.264 1.00 79.69 88 LEU A CA 1
ATOM 684 C C . LEU A 1 88 ? -6.591 2.122 -11.535 1.00 79.69 88 LEU A C 1
ATOM 686 O O . LEU A 1 88 ? -6.682 3.318 -11.264 1.00 79.69 88 LEU A O 1
ATOM 690 N N . ARG A 1 89 ? -7.512 1.234 -11.153 1.00 81.38 89 ARG A N 1
ATOM 691 C CA . ARG A 1 89 ? -8.692 1.563 -10.339 1.00 81.38 89 ARG A CA 1
ATOM 692 C C . ARG A 1 89 ? -8.398 1.465 -8.843 1.00 81.38 89 ARG A C 1
ATOM 694 O O . ARG A 1 89 ? -9.178 0.907 -8.087 1.00 81.38 89 ARG A O 1
ATOM 701 N N . VAL A 1 90 ? -7.259 1.994 -8.407 1.00 85.44 90 VAL A N 1
ATOM 702 C CA . VAL A 1 90 ? -6.830 1.958 -7.000 1.00 85.44 90 VAL A CA 1
ATOM 703 C C . VAL A 1 90 ? -6.516 3.359 -6.485 1.00 85.44 90 VAL A C 1
ATOM 705 O O . VAL A 1 90 ? -6.004 4.188 -7.240 1.00 85.44 90 VAL A O 1
ATOM 708 N N . PRO A 1 91 ? -6.776 3.650 -5.198 1.00 89.56 91 PRO A N 1
ATOM 709 C CA . PRO A 1 91 ? -6.418 4.936 -4.616 1.00 89.56 91 PRO A CA 1
ATOM 710 C C . PRO A 1 91 ? -4.904 5.191 -4.662 1.00 89.56 91 PRO A C 1
ATOM 712 O O . PRO A 1 91 ? -4.107 4.313 -4.332 1.00 89.56 91 PRO A O 1
ATOM 715 N N . ALA A 1 92 ? -4.493 6.426 -4.957 1.00 90.06 92 ALA A N 1
ATOM 716 C CA . ALA A 1 92 ? -3.077 6.814 -4.945 1.00 90.06 92 ALA A CA 1
ATOM 717 C C . ALA A 1 92 ? -2.401 6.581 -3.579 1.00 90.06 92 ALA A C 1
ATOM 719 O O . ALA A 1 92 ? -1.227 6.223 -3.520 1.00 90.06 92 ALA A O 1
ATOM 720 N N . ALA A 1 93 ? -3.154 6.729 -2.480 1.00 92.19 93 ALA A N 1
ATOM 721 C CA . ALA A 1 93 ? -2.668 6.426 -1.134 1.00 92.19 93 ALA A CA 1
ATOM 722 C C . ALA A 1 93 ? -2.234 4.957 -1.010 1.00 92.19 93 ALA A C 1
ATOM 724 O O . ALA A 1 93 ? -1.180 4.668 -0.449 1.00 92.19 93 ALA A O 1
ATOM 725 N N . TYR A 1 94 ? -3.013 4.033 -1.582 1.00 92.69 94 TYR A N 1
ATOM 726 C CA . TYR A 1 94 ? -2.659 2.617 -1.602 1.00 92.69 94 TYR A CA 1
ATOM 727 C C . TYR A 1 94 ? -1.361 2.381 -2.372 1.00 92.69 94 TYR A C 1
ATOM 729 O O . TYR A 1 94 ? -0.465 1.720 -1.854 1.00 92.69 94 TYR A O 1
ATOM 737 N N . ALA A 1 95 ? -1.221 2.985 -3.554 1.00 92.19 95 ALA A N 1
ATOM 738 C CA . ALA A 1 95 ? -0.002 2.875 -4.347 1.00 92.19 95 ALA A CA 1
ATOM 739 C C . ALA A 1 95 ? 1.235 3.379 -3.584 1.00 92.19 95 ALA A C 1
ATOM 741 O O . ALA A 1 95 ? 2.241 2.675 -3.533 1.00 92.19 95 ALA A O 1
ATOM 742 N N . LEU A 1 96 ? 1.140 4.535 -2.913 1.00 93.62 96 LEU A N 1
ATOM 743 C CA . LEU A 1 96 ? 2.235 5.104 -2.118 1.00 93.62 96 LEU A CA 1
ATOM 744 C C . LEU A 1 96 ? 2.732 4.129 -1.043 1.00 93.62 96 LEU A C 1
ATOM 746 O O . LEU A 1 96 ? 3.926 3.829 -0.970 1.00 93.62 96 LEU A O 1
ATOM 750 N N . PHE A 1 97 ? 1.822 3.625 -0.206 1.00 93.81 97 PHE A N 1
ATOM 751 C CA . PHE A 1 97 ? 2.206 2.705 0.862 1.00 93.81 97 PHE A CA 1
ATOM 752 C C . PHE A 1 97 ? 2.640 1.351 0.308 1.00 93.81 97 PHE A C 1
ATOM 754 O O . PHE A 1 97 ? 3.591 0.772 0.826 1.00 93.81 97 PHE A O 1
ATOM 761 N N . ARG A 1 98 ? 2.018 0.849 -0.764 1.00 92.19 98 ARG A N 1
ATOM 762 C CA . ARG A 1 98 ? 2.411 -0.441 -1.335 1.00 92.19 98 ARG A CA 1
ATOM 763 C C . ARG A 1 98 ? 3.826 -0.411 -1.906 1.00 92.19 98 ARG A C 1
ATOM 765 O O . ARG A 1 98 ? 4.558 -1.373 -1.702 1.00 92.19 98 ARG A O 1
ATOM 772 N N . VAL A 1 99 ? 4.216 0.697 -2.536 1.00 91.25 99 VAL A N 1
ATOM 773 C CA . VAL A 1 99 ? 5.583 0.933 -3.023 1.00 91.25 99 VAL A CA 1
ATOM 774 C C . VAL A 1 99 ? 6.573 1.035 -1.861 1.00 91.25 99 VAL A C 1
ATOM 776 O O . VAL A 1 99 ? 7.623 0.403 -1.905 1.00 91.25 99 VAL A O 1
ATOM 779 N N . LEU A 1 100 ? 6.244 1.770 -0.791 1.00 91.69 100 LEU A N 1
ATOM 780 C CA . LEU A 1 100 ? 7.111 1.853 0.393 1.00 91.69 100 LEU A CA 1
ATOM 781 C C . LEU A 1 100 ? 7.311 0.489 1.076 1.00 91.69 100 LEU A C 1
ATOM 783 O O . LEU A 1 100 ? 8.414 0.173 1.516 1.00 91.69 100 LEU A O 1
ATOM 787 N N . PHE A 1 101 ? 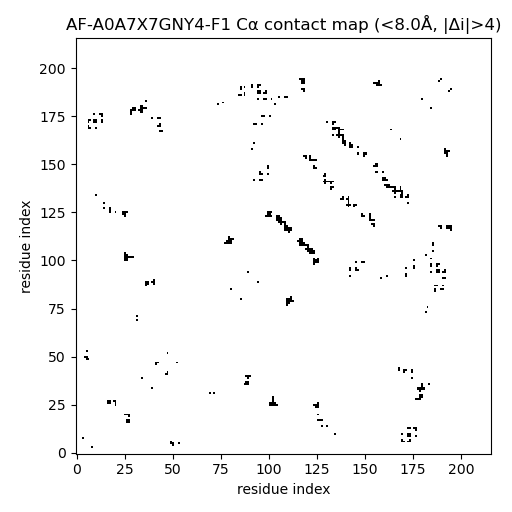6.244 -0.302 1.185 1.00 89.88 101 PHE A N 1
ATOM 788 C CA . PHE A 1 101 ? 6.243 -1.644 1.775 1.00 89.88 101 PHE A CA 1
ATOM 789 C C . PHE A 1 101 ? 6.356 -2.728 0.694 1.00 89.88 101 PHE A C 1
ATOM 791 O O . PHE A 1 101 ? 5.650 -3.743 0.728 1.00 89.88 101 PHE A O 1
ATOM 798 N N . SER A 1 102 ? 7.230 -2.496 -0.285 1.00 86.94 102 SER A N 1
ATOM 799 C CA . SER A 1 102 ? 7.491 -3.456 -1.347 1.00 86.94 102 SER A CA 1
ATOM 800 C C . SER A 1 102 ? 8.182 -4.719 -0.803 1.00 86.94 102 SER A C 1
ATOM 802 O O . SER A 1 102 ? 9.151 -4.608 -0.043 1.00 86.94 102 SER A O 1
ATOM 804 N N . PRO A 1 103 ? 7.726 -5.921 -1.203 1.00 79.12 103 PRO A N 1
ATOM 805 C CA . PRO A 1 103 ? 8.434 -7.165 -0.933 1.00 79.12 103 PRO A CA 1
ATOM 806 C C . PRO A 1 103 ? 9.568 -7.463 -1.923 1.00 79.12 103 PRO A C 1
ATOM 808 O O . PRO A 1 103 ? 10.306 -8.423 -1.724 1.00 79.12 103 PRO A O 1
ATOM 811 N N . PHE A 1 104 ? 9.715 -6.647 -2.96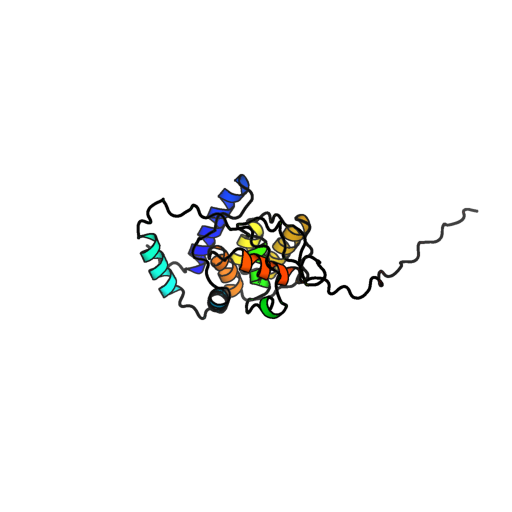8 1.00 79.06 104 PHE A N 1
ATOM 812 C CA . PHE A 1 104 ? 10.713 -6.802 -4.024 1.00 79.06 104 PHE A CA 1
ATOM 813 C C . PHE A 1 104 ? 11.543 -5.516 -4.171 1.00 79.06 104 PHE A C 1
ATOM 815 O O . PHE A 1 104 ? 11.029 -4.424 -3.894 1.00 79.06 104 PHE A O 1
ATOM 822 N N . PRO A 1 105 ? 12.808 -5.590 -4.610 1.00 78.94 105 PRO A N 1
ATOM 823 C CA . PRO A 1 105 ? 13.464 -4.401 -5.133 1.00 78.94 105 PRO A CA 1
ATOM 824 C C . PRO A 1 105 ? 12.687 -3.893 -6.361 1.00 78.94 105 PRO A C 1
ATOM 826 O O . PRO A 1 105 ? 12.036 -4.657 -7.068 1.00 78.94 105 PRO A O 1
ATOM 829 N N . LEU A 1 106 ? 12.698 -2.582 -6.571 1.00 82.44 106 LEU A N 1
ATOM 830 C CA . LEU A 1 106 ? 12.100 -1.915 -7.728 1.00 82.44 106 LEU A CA 1
ATOM 831 C C . LEU A 1 106 ? 13.226 -1.315 -8.582 1.00 82.44 106 LEU A C 1
ATOM 833 O O . LEU A 1 106 ? 13.210 -0.131 -8.915 1.00 82.44 106 LEU A O 1
ATOM 837 N N . ASP A 1 107 ? 14.249 -2.123 -8.850 1.00 81.31 107 ASP A N 1
ATOM 838 C CA . ASP A 1 107 ? 15.519 -1.746 -9.473 1.00 81.31 107 ASP A CA 1
ATOM 839 C C . ASP A 1 107 ? 15.533 -1.877 -11.005 1.00 81.31 107 ASP A C 1
ATOM 841 O O . ASP A 1 107 ? 16.346 -1.215 -11.649 1.00 81.31 107 ASP A O 1
ATOM 845 N N . ASP A 1 108 ? 14.599 -2.635 -11.586 1.00 80.81 108 ASP A N 1
ATOM 846 C CA . ASP A 1 108 ? 14.366 -2.732 -13.038 1.00 80.81 108 ASP A CA 1
ATOM 847 C C . ASP A 1 108 ? 13.018 -2.080 -13.427 1.00 80.81 108 ASP A C 1
ATOM 849 O O . ASP A 1 108 ? 12.013 -2.771 -13.632 1.00 80.81 108 ASP A O 1
ATOM 853 N N . PRO A 1 109 ? 12.928 -0.733 -13.447 1.00 82.25 109 PRO A N 1
ATOM 854 C CA . PRO A 1 109 ? 11.691 -0.038 -13.777 1.00 82.25 109 PRO A CA 1
ATOM 855 C C . PRO A 1 109 ? 11.296 -0.254 -15.250 1.00 82.25 109 PRO A C 1
ATOM 857 O O . PRO A 1 109 ? 12.154 -0.241 -16.136 1.00 82.25 109 PRO A O 1
ATOM 860 N N . PRO A 1 110 ? 9.988 -0.357 -15.556 1.00 80.44 110 PRO A N 1
ATOM 861 C CA . PRO A 1 110 ? 9.520 -0.401 -16.933 1.00 80.44 110 PRO A CA 1
ATOM 862 C C . PRO A 1 110 ? 9.893 0.889 -17.674 1.00 80.44 110 PRO A C 1
ATOM 864 O O . PRO A 1 110 ? 10.043 1.957 -17.068 1.00 80.44 110 PRO A O 1
ATOM 867 N N . TRP A 1 111 ? 9.970 0.796 -19.002 1.00 78.88 111 TRP A N 1
ATOM 868 C CA . TRP A 1 111 ? 10.244 1.917 -19.900 1.00 78.88 111 TRP A CA 1
ATOM 869 C C . TRP A 1 111 ? 9.117 2.149 -20.909 1.00 78.88 111 TRP A C 1
ATOM 871 O O . TRP A 1 111 ? 8.343 1.241 -21.241 1.00 78.88 111 TRP A O 1
ATOM 881 N N . ASP A 1 112 ? 9.015 3.387 -21.382 1.00 77.69 112 ASP A N 1
ATOM 882 C CA . ASP A 1 112 ? 8.047 3.820 -22.384 1.00 77.69 112 ASP A CA 1
ATOM 883 C C . ASP A 1 112 ? 8.516 3.537 -23.828 1.00 77.69 112 ASP A C 1
ATOM 885 O O . ASP A 1 112 ? 9.423 2.741 -24.078 1.00 77.69 112 ASP A O 1
ATOM 889 N N . GLN A 1 113 ? 7.841 4.128 -24.819 1.00 75.06 113 GLN A N 1
ATOM 890 C CA . GLN A 1 113 ? 8.197 3.947 -26.230 1.00 75.06 113 GLN A CA 1
ATOM 891 C C . GLN A 1 113 ? 9.517 4.630 -26.614 1.00 75.06 113 GLN A C 1
ATOM 893 O O . GLN A 1 113 ? 10.162 4.171 -27.554 1.00 75.06 113 GLN A O 1
ATOM 898 N N . ASP A 1 114 ? 9.908 5.662 -25.868 1.00 77.50 114 ASP A N 1
ATOM 899 C CA . ASP A 1 114 ? 11.096 6.486 -26.088 1.00 77.50 114 ASP A CA 1
ATOM 900 C C . ASP A 1 114 ? 12.299 5.982 -25.266 1.00 77.50 114 ASP A C 1
ATOM 902 O O . ASP A 1 114 ? 13.354 6.615 -25.234 1.00 77.50 114 ASP A O 1
ATOM 906 N N . GLY A 1 115 ? 12.148 4.838 -24.586 1.00 76.00 115 GLY A N 1
ATOM 907 C CA . GLY A 1 115 ? 13.183 4.222 -23.756 1.00 76.00 115 GLY A CA 1
ATOM 908 C C . GLY A 1 115 ? 13.378 4.895 -22.395 1.00 76.00 115 GLY A C 1
ATOM 909 O O . GLY A 1 115 ? 14.367 4.614 -21.719 1.00 76.00 115 GLY A O 1
ATOM 910 N N . ARG A 1 116 ? 12.460 5.772 -21.971 1.00 79.75 116 ARG A N 1
ATOM 911 C CA . ARG A 1 116 ? 12.523 6.452 -20.670 1.00 79.75 116 ARG A CA 1
ATOM 912 C C . ARG A 1 116 ? 11.863 5.60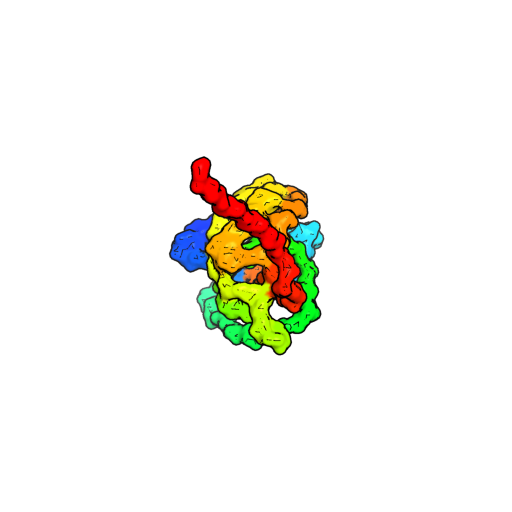0 -19.599 1.00 79.75 116 ARG A C 1
ATOM 914 O O . ARG A 1 116 ? 10.788 5.042 -19.818 1.00 79.75 116 ARG A O 1
ATOM 921 N N . THR A 1 117 ? 12.488 5.506 -18.430 1.00 81.06 117 THR A N 1
ATOM 922 C CA . THR A 1 117 ? 11.924 4.757 -17.303 1.00 81.06 117 THR A CA 1
ATOM 923 C C . THR A 1 117 ? 10.781 5.531 -16.650 1.00 81.06 117 THR A C 1
ATOM 925 O O . THR A 1 117 ? 10.815 6.755 -16.535 1.00 81.06 117 THR A O 1
ATOM 928 N N . PHE A 1 118 ? 9.749 4.817 -16.194 1.00 78.12 118 PHE A N 1
ATOM 929 C CA . PHE A 1 118 ? 8.595 5.444 -15.533 1.00 78.12 118 PHE A CA 1
ATOM 930 C C . PHE A 1 118 ? 8.916 5.979 -14.123 1.00 78.12 118 PHE A C 1
ATOM 932 O O . PHE A 1 118 ? 8.177 6.814 -13.602 1.00 78.12 118 PHE A O 1
ATOM 939 N N . PHE A 1 119 ? 9.979 5.472 -13.494 1.00 81.88 119 PHE A N 1
ATOM 940 C CA . PHE A 1 119 ? 10.478 5.857 -12.171 1.00 81.88 119 PHE A CA 1
ATOM 941 C C . PHE A 1 119 ? 11.966 5.459 -12.033 1.00 81.88 119 PHE A C 1
ATOM 943 O O . PHE A 1 119 ? 12.437 4.633 -12.821 1.00 81.88 119 PHE A O 1
ATOM 950 N N . PRO A 1 120 ? 12.738 6.047 -11.095 1.00 81.88 120 PRO A N 1
ATOM 951 C CA . PRO A 1 120 ? 14.126 5.633 -10.852 1.00 81.88 120 PRO A CA 1
ATOM 952 C C . PRO A 1 120 ? 14.198 4.208 -10.286 1.00 81.88 120 PRO A C 1
ATOM 954 O O . PRO A 1 120 ? 13.222 3.724 -9.730 1.00 81.88 120 PRO A O 1
ATOM 957 N N . ALA A 1 121 ? 15.354 3.547 -10.366 1.00 83.62 121 ALA A N 1
ATOM 958 C CA . ALA A 1 121 ? 15.586 2.312 -9.616 1.00 83.62 121 ALA A CA 1
ATOM 959 C C . ALA A 1 121 ? 15.454 2.586 -8.106 1.00 83.62 121 ALA A C 1
ATOM 961 O O . ALA A 1 121 ? 16.058 3.526 -7.584 1.00 83.62 121 ALA A O 1
ATOM 962 N N . LEU A 1 122 ? 14.646 1.791 -7.405 1.00 81.19 122 LEU A N 1
ATOM 963 C CA . LEU A 1 122 ? 14.304 2.002 -6.001 1.00 81.19 122 LEU A CA 1
ATOM 964 C C . LEU A 1 122 ? 14.542 0.742 -5.177 1.00 81.19 122 LEU A C 1
ATOM 966 O O . LEU A 1 122 ? 14.113 -0.352 -5.536 1.00 81.19 122 LEU A O 1
ATOM 970 N N . SER A 1 123 ? 15.097 0.941 -3.985 1.00 80.38 123 SER A N 1
ATOM 971 C CA . SER A 1 123 ? 15.140 -0.073 -2.927 1.00 80.38 123 SER A CA 1
ATOM 972 C C . SER A 1 123 ? 14.415 0.468 -1.695 1.00 80.38 123 SER A C 1
ATOM 974 O O . SER A 1 123 ? 15.067 0.990 -0.783 1.00 80.38 123 SER A O 1
ATOM 976 N N . PRO A 1 124 ? 13.065 0.427 -1.674 1.00 79.31 124 PRO A N 1
ATOM 977 C CA . PRO A 1 124 ? 12.281 0.985 -0.582 1.00 79.31 124 PRO A CA 1
ATOM 978 C 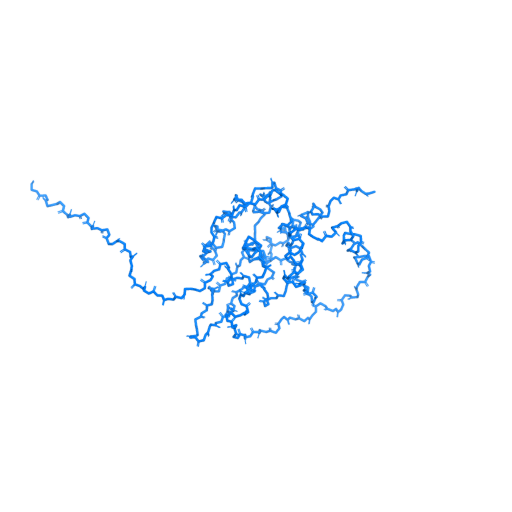C . PRO A 1 124 ? 12.661 0.339 0.751 1.00 79.31 124 PRO A C 1
ATOM 980 O O . PRO A 1 124 ? 12.693 -0.882 0.873 1.00 79.31 124 PRO A O 1
ATOM 983 N N . ARG A 1 125 ? 12.931 1.169 1.764 1.00 80.56 125 ARG A N 1
ATOM 984 C CA . ARG A 1 125 ? 13.203 0.705 3.132 1.00 80.56 125 ARG A CA 1
ATOM 985 C C . ARG A 1 125 ? 11.979 0.938 4.013 1.00 80.56 125 ARG A C 1
ATOM 987 O O . ARG A 1 125 ? 11.802 2.068 4.507 1.00 80.56 125 ARG A O 1
ATOM 994 N N . PRO A 1 126 ? 11.135 -0.086 4.227 1.00 82.94 126 PRO A N 1
ATOM 995 C CA . PRO A 1 126 ? 9.923 0.068 5.012 1.00 82.94 126 PRO A CA 1
ATOM 996 C C . PRO A 1 126 ? 10.257 0.489 6.447 1.00 82.94 126 PRO A C 1
ATOM 998 O O . PRO A 1 126 ? 11.341 0.233 6.966 1.00 82.94 126 PRO A O 1
ATOM 1001 N N . HIS A 1 127 ? 9.325 1.191 7.085 1.00 85.81 127 HIS A N 1
ATOM 1002 C CA . HIS A 1 127 ? 9.505 1.711 8.438 1.00 85.81 127 HIS A CA 1
ATOM 1003 C C . HIS A 1 127 ? 8.194 1.618 9.217 1.00 85.81 127 HIS A C 1
ATOM 1005 O O . HIS A 1 127 ? 7.113 1.798 8.654 1.00 85.81 127 HIS A O 1
ATOM 1011 N N . SER A 1 128 ? 8.271 1.371 10.524 1.00 88.19 128 SER A N 1
ATOM 1012 C CA . SER A 1 128 ? 7.073 1.171 11.352 1.00 88.19 128 SER A CA 1
ATOM 1013 C C . SER A 1 128 ? 6.269 2.450 11.601 1.00 88.19 128 SER A C 1
ATOM 1015 O O . SER A 1 128 ? 5.054 2.374 11.780 1.00 88.19 128 SER A O 1
ATOM 1017 N N . ALA A 1 129 ? 6.907 3.627 11.572 1.00 91.31 129 ALA A N 1
ATOM 1018 C CA . ALA A 1 129 ? 6.237 4.909 11.823 1.00 91.31 129 ALA A CA 1
ATOM 1019 C C . ALA A 1 129 ? 4.999 5.143 10.927 1.00 91.31 129 ALA A C 1
ATOM 1021 O O . ALA A 1 129 ? 3.927 5.326 11.503 1.00 91.31 129 ALA A O 1
ATOM 1022 N N . PRO A 1 130 ? 5.068 5.063 9.579 1.00 92.44 130 PRO A N 1
ATOM 1023 C CA . PRO A 1 130 ? 3.876 5.215 8.741 1.00 92.44 130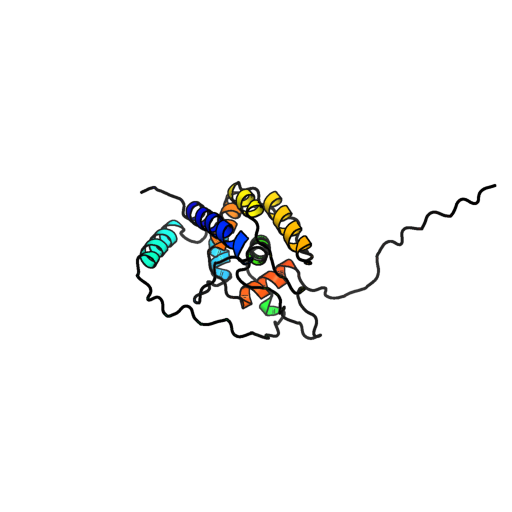 PRO A CA 1
ATOM 1024 C C . PRO A 1 130 ? 2.743 4.241 9.106 1.00 92.44 130 PRO A C 1
ATOM 1026 O O . PRO A 1 130 ? 1.586 4.648 9.171 1.00 92.44 130 PRO A O 1
ATOM 1029 N N . VAL A 1 131 ? 3.059 2.982 9.438 1.00 92.25 131 VAL A N 1
ATOM 1030 C CA . VAL A 1 131 ? 2.049 1.989 9.852 1.00 92.25 131 VAL A CA 1
ATOM 1031 C C . VAL A 1 131 ? 1.371 2.384 11.161 1.00 92.25 131 VAL A C 1
ATOM 1033 O O . VAL A 1 131 ? 0.147 2.335 11.260 1.00 92.25 131 VAL A O 1
ATOM 1036 N N . ARG A 1 132 ? 2.144 2.819 12.164 1.00 92.62 132 ARG A N 1
ATOM 1037 C CA . ARG A 1 132 ? 1.596 3.280 13.452 1.00 92.62 132 ARG A CA 1
ATOM 1038 C C . ARG A 1 132 ? 0.659 4.476 13.269 1.00 92.62 132 ARG A C 1
ATOM 1040 O O . ARG A 1 132 ? -0.366 4.549 13.940 1.00 92.62 132 ARG A O 1
ATOM 1047 N N . GLN A 1 133 ? 0.989 5.387 12.353 1.00 95.31 133 GLN A N 1
ATOM 1048 C CA . GLN A 1 133 ? 0.152 6.547 12.042 1.00 95.31 133 GLN A CA 1
ATOM 1049 C C . GLN A 1 133 ? -1.153 6.150 11.344 1.00 95.31 133 GLN A C 1
ATOM 1051 O O . GLN A 1 133 ? -2.222 6.608 11.747 1.00 95.31 133 GLN A O 1
ATOM 1056 N N . LEU A 1 134 ? -1.092 5.238 10.370 1.00 94.00 134 LEU A N 1
ATOM 1057 C CA . LEU A 1 134 ? -2.287 4.724 9.701 1.00 94.00 134 LEU A CA 1
ATOM 1058 C C . LEU A 1 134 ? -3.225 3.974 10.658 1.00 94.00 134 LEU A C 1
ATOM 1060 O O . LEU A 1 134 ? -4.437 4.165 10.597 1.00 94.00 134 LEU A O 1
ATOM 1064 N N . LEU A 1 135 ? -2.680 3.165 11.574 1.00 92.19 135 LEU A N 1
ATOM 1065 C CA . LEU A 1 135 ? -3.476 2.481 12.602 1.00 92.19 135 LEU A CA 1
ATOM 1066 C C . LEU A 1 135 ? -4.194 3.470 13.531 1.00 92.19 135 LEU A C 1
ATOM 1068 O O . LEU A 1 135 ? -5.329 3.221 13.933 1.00 92.19 135 LEU A O 1
ATOM 1072 N N . ALA A 1 136 ? -3.565 4.614 13.811 1.00 93.00 136 ALA A N 1
ATOM 1073 C CA . ALA A 1 136 ? -4.170 5.721 14.548 1.00 93.00 136 ALA A CA 1
ATOM 1074 C C . ALA A 1 136 ? -5.167 6.553 13.711 1.00 93.00 136 ALA A C 1
ATOM 1076 O O . ALA A 1 136 ? -5.723 7.522 14.218 1.00 93.00 136 ALA A O 1
ATOM 1077 N N . GLY A 1 137 ? -5.394 6.209 12.438 1.00 92.75 137 GLY A N 1
ATOM 1078 C CA . GLY A 1 137 ? -6.289 6.943 11.544 1.00 92.75 137 GLY A CA 1
ATOM 1079 C C . GLY A 1 137 ? -5.701 8.230 10.956 1.00 92.75 137 GLY A C 1
ATOM 1080 O O . GLY A 1 137 ? -6.432 8.979 10.315 1.00 92.75 137 GLY A O 1
ATOM 1081 N N . ARG A 1 138 ? -4.402 8.498 11.157 1.00 94.19 138 ARG A N 1
ATOM 1082 C CA . ARG A 1 138 ? -3.713 9.724 10.713 1.00 94.19 138 ARG A CA 1
ATOM 1083 C C . ARG A 1 138 ? -3.056 9.519 9.346 1.00 94.19 138 ARG A C 1
ATOM 1085 O O . ARG A 1 138 ? -1.852 9.269 9.257 1.00 94.19 138 ARG A O 1
ATOM 1092 N N . LEU A 1 139 ? -3.870 9.542 8.287 1.00 95.12 139 LEU A N 1
ATOM 1093 C CA . LEU A 1 139 ? -3.424 9.281 6.910 1.00 95.12 139 LEU A CA 1
ATOM 1094 C C . LEU A 1 139 ? -2.446 10.338 6.387 1.00 95.12 139 LEU A C 1
ATOM 1096 O O . LEU A 1 139 ? -1.447 9.992 5.766 1.00 95.12 139 LEU A O 1
ATOM 1100 N N . ASP A 1 140 ? -2.730 11.603 6.652 1.00 94.00 140 ASP A N 1
ATOM 1101 C CA . ASP A 1 140 ? -1.910 12.759 6.298 1.00 94.00 140 ASP A CA 1
ATOM 1102 C C . ASP A 1 140 ? -0.487 12.635 6.868 1.00 94.00 140 ASP A C 1
ATOM 1104 O O . ASP A 1 140 ? 0.501 12.670 6.129 1.00 94.00 140 ASP A O 1
ATOM 1108 N N . VAL A 1 141 ? -0.379 12.371 8.174 1.00 94.19 141 VAL A N 1
ATOM 1109 C CA . VAL A 1 141 ? 0.903 12.194 8.865 1.00 94.19 141 VAL A CA 1
ATOM 1110 C C . VAL A 1 141 ? 1.622 10.952 8.341 1.00 94.19 141 VAL A C 1
ATOM 1112 O O . VAL A 1 141 ? 2.829 10.985 8.098 1.00 94.19 141 VAL A O 1
ATOM 1115 N N . ALA A 1 142 ? 0.902 9.846 8.138 1.00 94.94 142 ALA A N 1
ATOM 1116 C CA . ALA A 1 142 ? 1.481 8.630 7.580 1.00 94.94 142 ALA A CA 1
ATOM 1117 C C . ALA A 1 142 ? 2.040 8.838 6.166 1.00 94.94 142 ALA A C 1
ATOM 1119 O O . ALA A 1 142 ? 3.112 8.321 5.845 1.00 94.94 142 ALA A O 1
ATOM 1120 N N . ALA A 1 143 ? 1.327 9.591 5.327 1.00 94.00 143 ALA A N 1
ATOM 1121 C CA . ALA A 1 143 ? 1.742 9.872 3.965 1.00 94.00 143 ALA A CA 1
ATOM 1122 C C . ALA A 1 143 ? 2.977 10.775 3.932 1.00 94.00 143 ALA A C 1
ATOM 1124 O O . ALA A 1 143 ? 3.899 10.488 3.174 1.00 94.00 143 ALA A O 1
ATOM 1125 N N . ALA A 1 144 ? 3.062 11.780 4.811 1.00 93.44 144 ALA A N 1
ATOM 1126 C CA . ALA A 1 144 ? 4.265 12.602 4.957 1.00 93.44 144 ALA A CA 1
ATOM 1127 C C . ALA A 1 144 ? 5.500 11.749 5.303 1.00 93.44 144 ALA A C 1
ATOM 1129 O O . ALA A 1 144 ? 6.555 11.897 4.683 1.00 93.44 144 ALA A O 1
ATOM 1130 N N . TRP A 1 145 ? 5.355 10.787 6.224 1.00 93.94 145 TRP A N 1
ATOM 1131 C CA . TRP A 1 145 ? 6.407 9.807 6.515 1.00 93.94 145 TRP A CA 1
ATOM 1132 C C . TRP A 1 145 ? 6.776 8.967 5.291 1.00 93.94 145 TRP A C 1
ATOM 1134 O O . TRP A 1 145 ? 7.960 8.750 5.031 1.00 93.94 145 TRP A O 1
ATOM 1144 N N . ALA A 1 146 ? 5.785 8.483 4.542 1.00 92.19 146 ALA A N 1
ATOM 1145 C CA . ALA A 1 146 ? 6.036 7.649 3.375 1.00 92.19 146 ALA A CA 1
ATOM 1146 C C . ALA A 1 146 ? 6.742 8.415 2.250 1.00 92.19 146 ALA A C 1
ATOM 1148 O O . ALA A 1 146 ? 7.728 7.919 1.706 1.00 92.19 146 ALA A O 1
ATOM 1149 N N . VAL A 1 147 ? 6.305 9.644 1.967 1.00 92.25 147 VAL A N 1
ATOM 1150 C CA . VAL A 1 147 ? 6.948 10.541 1.002 1.00 92.25 147 VAL A CA 1
ATOM 1151 C C . VAL A 1 147 ? 8.391 10.810 1.413 1.00 92.25 147 VAL A C 1
ATOM 1153 O O . VAL A 1 147 ? 9.291 10.571 0.617 1.00 92.25 147 VAL A O 1
ATOM 1156 N N . ALA A 1 148 ? 8.638 11.209 2.664 1.00 91.00 148 ALA A N 1
ATOM 1157 C CA . ALA A 1 148 ? 9.991 11.488 3.147 1.00 91.00 148 ALA A CA 1
ATOM 1158 C C . ALA A 1 148 ? 10.931 10.277 2.997 1.00 91.00 148 ALA A C 1
ATOM 1160 O O . ALA A 1 148 ? 12.083 10.427 2.592 1.00 91.00 148 ALA A O 1
AT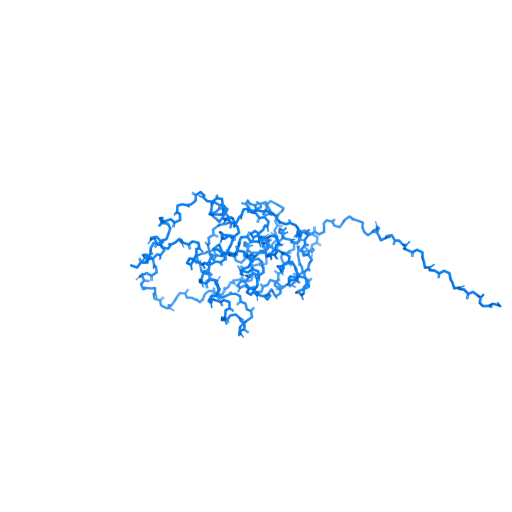OM 1161 N N . ARG A 1 149 ? 10.439 9.062 3.273 1.00 89.62 149 ARG A N 1
ATOM 1162 C CA . ARG A 1 149 ? 11.223 7.821 3.150 1.00 89.62 149 ARG A CA 1
ATOM 1163 C C . ARG A 1 149 ? 11.514 7.439 1.705 1.00 89.62 149 ARG A C 1
ATOM 1165 O O . ARG A 1 149 ? 12.629 7.013 1.404 1.00 89.62 149 ARG A O 1
ATOM 1172 N N . LEU A 1 150 ? 10.545 7.605 0.811 1.00 88.56 150 LEU A N 1
ATOM 1173 C CA . LEU A 1 150 ? 10.767 7.387 -0.617 1.00 88.56 150 LEU A CA 1
ATOM 1174 C C . LEU A 1 150 ? 11.740 8.427 -1.182 1.00 88.56 150 LEU A C 1
ATOM 1176 O O . LEU A 1 150 ? 12.633 8.057 -1.937 1.00 88.56 150 LEU A O 1
ATOM 1180 N N . THR A 1 151 ? 11.662 9.681 -0.730 1.00 88.69 151 THR A N 1
ATOM 1181 C CA . THR A 1 151 ? 12.634 10.727 -1.081 1.00 88.69 151 THR A CA 1
ATOM 1182 C C . THR A 1 151 ? 14.046 10.395 -0.613 1.00 88.69 151 THR A C 1
ATOM 1184 O O . THR A 1 151 ? 14.992 10.510 -1.387 1.00 88.69 151 THR A O 1
ATOM 1187 N N . GLN A 1 152 ? 14.204 9.888 0.614 1.00 85.69 152 GLN A N 1
ATOM 1188 C CA . GLN A 1 152 ? 15.492 9.375 1.106 1.00 85.69 152 GLN A CA 1
ATOM 1189 C C . GLN A 1 152 ? 16.011 8.179 0.293 1.00 85.69 152 GLN A C 1
ATOM 1191 O O . GLN A 1 152 ? 17.210 7.926 0.274 1.00 85.69 152 GLN A O 1
ATOM 1196 N N . SER A 1 153 ? 15.115 7.454 -0.380 1.00 81.12 153 SER A N 1
ATOM 1197 C CA . SER A 1 153 ? 15.451 6.331 -1.260 1.00 81.12 153 SER A CA 1
ATOM 1198 C C . SER A 1 153 ? 15.728 6.773 -2.707 1.00 81.12 153 SER A C 1
ATOM 1200 O O . SER A 1 153 ? 15.849 5.921 -3.580 1.00 81.12 153 SER A O 1
ATOM 1202 N N . GLY A 1 154 ? 15.812 8.084 -2.976 1.00 78.12 154 GLY A N 1
ATOM 1203 C CA . GLY A 1 154 ? 16.104 8.647 -4.300 1.00 78.12 154 GLY A CA 1
ATOM 1204 C C . GLY A 1 154 ? 14.876 8.899 -5.180 1.00 78.12 154 GLY A C 1
ATOM 1205 O O . GLY A 1 154 ? 15.016 9.336 -6.320 1.00 78.12 154 GLY A O 1
ATOM 1206 N N . ALA A 1 155 ? 13.668 8.655 -4.670 1.00 83.19 155 ALA A N 1
ATOM 1207 C CA . ALA A 1 155 ? 12.429 8.872 -5.405 1.00 83.19 155 ALA A CA 1
ATOM 1208 C C . ALA A 1 155 ? 11.917 10.316 -5.269 1.00 83.19 155 ALA A C 1
ATOM 1210 O O . ALA A 1 155 ? 12.238 11.018 -4.316 1.00 83.19 155 ALA A O 1
ATOM 1211 N N . ARG A 1 156 ? 11.041 10.763 -6.172 1.00 83.94 156 ARG A N 1
ATOM 1212 C CA . ARG A 1 156 ? 10.284 12.015 -5.997 1.00 83.94 156 ARG A CA 1
ATOM 1213 C C . ARG A 1 156 ? 8.795 11.750 -6.212 1.00 83.94 156 ARG A C 1
ATOM 1215 O O . ARG A 1 156 ? 8.324 11.848 -7.343 1.00 83.94 156 ARG A O 1
ATOM 1222 N N . PRO A 1 157 ? 8.050 11.350 -5.162 1.00 84.94 157 PRO A N 1
ATOM 1223 C CA . PRO A 1 157 ? 6.606 11.164 -5.270 1.00 84.94 157 PRO A CA 1
ATOM 1224 C C . PRO A 1 157 ? 5.937 12.471 -5.707 1.00 84.94 157 PRO A C 1
ATOM 1226 O O . PRO A 1 157 ? 6.195 13.517 -5.115 1.00 84.94 157 PRO A O 1
ATOM 1229 N N . ARG A 1 158 ? 5.067 12.425 -6.723 1.00 83.00 158 ARG A N 1
ATOM 1230 C CA . ARG A 1 158 ? 4.364 13.634 -7.201 1.00 83.00 158 ARG A CA 1
ATOM 1231 C C . ARG A 1 158 ? 3.148 13.977 -6.350 1.00 83.00 158 ARG A C 1
ATOM 1233 O O . ARG A 1 158 ? 2.808 15.145 -6.194 1.00 83.00 158 ARG A O 1
ATOM 1240 N N . ILE A 1 159 ? 2.487 12.956 -5.814 1.00 78.56 159 ILE A N 1
ATOM 1241 C CA . ILE A 1 159 ? 1.335 13.119 -4.930 1.00 78.56 159 ILE A CA 1
ATOM 1242 C C . ILE A 1 159 ? 1.866 13.141 -3.501 1.00 78.56 159 ILE A C 1
ATOM 1244 O O . ILE A 1 159 ? 2.385 12.137 -3.014 1.00 78.56 159 ILE A O 1
ATOM 1248 N N . THR A 1 160 ? 1.761 14.296 -2.852 1.00 79.06 160 THR A N 1
ATOM 1249 C CA . THR A 1 160 ? 2.297 14.529 -1.502 1.00 79.06 160 THR A CA 1
ATOM 1250 C C . THR A 1 160 ? 1.206 14.770 -0.462 1.00 79.06 160 THR A C 1
ATOM 1252 O O . THR A 1 160 ? 1.431 14.528 0.722 1.00 79.06 160 THR A O 1
ATOM 1255 N N . THR A 1 161 ? 0.010 15.170 -0.898 1.00 81.31 161 THR A N 1
ATOM 1256 C CA . THR A 1 161 ? -1.129 15.455 -0.021 1.00 81.31 161 THR A CA 1
ATOM 1257 C C . THR A 1 161 ? -2.161 14.341 -0.112 1.00 81.31 161 THR A C 1
ATOM 1259 O O . THR A 1 161 ? -2.635 14.007 -1.198 1.00 81.31 161 THR A O 1
ATOM 1262 N N . PHE A 1 162 ? -2.538 13.786 1.038 1.00 88.88 162 PHE A N 1
ATOM 1263 C CA . PHE A 1 162 ? -3.518 12.710 1.139 1.00 88.88 162 PHE A CA 1
ATOM 1264 C C . PHE A 1 162 ? -4.500 13.010 2.267 1.00 88.88 162 PHE A C 1
ATOM 1266 O O . PHE A 1 162 ? -4.097 13.400 3.360 1.00 88.88 162 PHE A O 1
ATOM 1273 N N . ALA A 1 163 ? -5.785 12.792 2.001 1.00 84.94 163 ALA A N 1
ATOM 1274 C CA . ALA A 1 163 ? -6.862 12.915 2.973 1.00 84.94 163 ALA A CA 1
ATOM 1275 C C . ALA A 1 163 ? -7.795 11.707 2.851 1.00 84.94 163 ALA A C 1
ATOM 1277 O O . ALA A 1 163 ? -7.966 11.145 1.769 1.00 84.94 163 ALA A O 1
ATOM 1278 N N . GLY A 1 164 ? -8.368 11.278 3.971 1.00 87.62 164 GLY A N 1
ATOM 1279 C CA . GLY A 1 164 ? -9.212 10.092 4.028 1.00 87.62 164 GLY A CA 1
ATOM 1280 C C . GLY A 1 164 ? -9.693 9.813 5.445 1.00 87.62 164 GLY A C 1
ATOM 1281 O O . GLY A 1 164 ? -9.200 10.399 6.408 1.00 87.62 164 GLY A O 1
ATOM 1282 N N . SER A 1 165 ? -10.673 8.921 5.571 1.00 92.69 165 SER A N 1
ATOM 1283 C CA . SER A 1 165 ? -11.224 8.548 6.872 1.00 92.69 165 SER A CA 1
ATOM 1284 C C . SER A 1 165 ? -10.240 7.699 7.685 1.00 92.69 165 SER A C 1
ATOM 1286 O O . SER A 1 165 ? -9.390 6.988 7.140 1.00 92.69 165 SER A O 1
ATOM 1288 N N . ALA A 1 166 ? -10.403 7.710 9.010 1.00 92.06 166 ALA A N 1
ATOM 1289 C CA . ALA A 1 166 ? -9.628 6.848 9.901 1.00 92.06 166 ALA A CA 1
ATOM 1290 C C . ALA A 1 166 ? -9.819 5.354 9.577 1.00 92.06 166 ALA A C 1
ATOM 1292 O O . ALA A 1 166 ? -8.896 4.556 9.722 1.00 92.06 166 ALA A O 1
ATOM 1293 N N . GLU A 1 167 ? -11.009 4.969 9.113 1.00 91.38 167 GLU A N 1
ATOM 1294 C CA . GLU A 1 167 ? -11.295 3.604 8.674 1.00 91.38 167 GLU A CA 1
ATOM 1295 C C . GLU A 1 167 ? -10.523 3.233 7.404 1.00 91.38 167 GLU A C 1
ATOM 1297 O O . GLU A 1 167 ? -9.883 2.181 7.362 1.00 91.38 167 GLU A O 1
ATOM 1302 N N . PHE A 1 168 ? -10.509 4.118 6.405 1.00 91.88 168 PHE A N 1
ATOM 1303 C CA . PHE A 1 168 ? -9.726 3.927 5.187 1.00 91.88 168 PHE A CA 1
ATOM 1304 C C . PHE A 1 168 ? -8.228 3.796 5.499 1.00 91.88 168 PHE A C 1
ATOM 1306 O O . PHE A 1 168 ? -7.569 2.889 4.994 1.00 91.88 168 PHE A O 1
ATOM 1313 N N . ALA A 1 169 ? -7.700 4.630 6.402 1.00 93.44 169 ALA A N 1
ATOM 1314 C CA . ALA A 1 169 ? -6.313 4.543 6.859 1.00 93.44 169 ALA A CA 1
ATOM 1315 C C . ALA A 1 169 ? -5.986 3.181 7.499 1.00 93.44 169 ALA A C 1
ATOM 1317 O O . ALA A 1 169 ? -4.955 2.580 7.196 1.00 93.44 169 ALA A O 1
ATOM 1318 N N . ARG A 1 170 ? -6.883 2.638 8.329 1.00 92.06 170 ARG A N 1
ATOM 1319 C CA . ARG A 1 170 ? -6.702 1.299 8.910 1.00 92.06 170 ARG A CA 1
ATOM 1320 C C . ARG A 1 170 ? -6.767 0.197 7.847 1.00 92.06 170 ARG A C 1
ATOM 1322 O O . ARG A 1 170 ? -5.923 -0.700 7.854 1.00 92.06 170 ARG A O 1
ATOM 1329 N N . ARG A 1 171 ? -7.701 0.280 6.892 1.00 91.81 171 ARG A N 1
ATOM 1330 C CA . ARG A 1 171 ? -7.793 -0.675 5.770 1.00 91.81 171 ARG A CA 1
ATOM 1331 C C . ARG A 1 171 ? -6.561 -0.636 4.868 1.00 91.81 171 ARG A C 1
ATOM 1333 O O . ARG A 1 171 ? -6.128 -1.691 4.413 1.00 91.81 171 ARG A O 1
ATOM 1340 N N . LEU A 1 172 ? -5.940 0.532 4.676 1.00 92.50 172 LEU A N 1
ATOM 1341 C CA . LEU A 1 172 ? -4.655 0.635 3.977 1.00 92.50 172 LEU A CA 1
ATOM 1342 C C . LEU A 1 172 ? -3.590 -0.238 4.643 1.00 92.50 172 LEU A C 1
ATOM 1344 O O . LEU A 1 172 ? -2.909 -0.982 3.945 1.00 92.50 172 LEU A O 1
ATOM 1348 N N . VAL A 1 173 ? -3.490 -0.229 5.975 1.00 91.56 173 VAL A N 1
ATOM 1349 C CA . VAL A 1 173 ? -2.548 -1.109 6.688 1.00 91.56 173 VAL A CA 1
ATOM 1350 C C . VAL A 1 173 ? -2.884 -2.570 6.447 1.00 91.56 173 VAL A C 1
ATOM 1352 O O . VAL A 1 173 ? -2.005 -3.343 6.075 1.00 91.56 173 VAL A O 1
ATOM 1355 N N . ALA A 1 174 ? -4.148 -2.952 6.626 1.00 88.06 174 ALA A N 1
ATOM 1356 C CA . ALA A 1 174 ? -4.568 -4.333 6.426 1.00 88.06 174 ALA A CA 1
ATOM 1357 C C . ALA A 1 174 ? -4.283 -4.824 4.999 1.00 88.06 174 ALA A C 1
ATOM 1359 O O . ALA A 1 174 ? -3.866 -5.963 4.817 1.00 88.06 174 ALA A O 1
ATOM 1360 N N . SER A 1 175 ? -4.412 -3.955 3.995 1.00 89.19 175 SER A N 1
ATOM 1361 C CA . SER A 1 175 ? -4.116 -4.296 2.601 1.00 89.19 175 SER A CA 1
ATOM 1362 C C . SER A 1 175 ? -2.640 -4.630 2.343 1.00 89.19 175 SER A C 1
ATOM 1364 O O . SER A 1 175 ? -2.341 -5.339 1.386 1.00 89.19 175 SER A O 1
ATOM 1366 N N . LEU A 1 176 ? -1.708 -4.191 3.202 1.00 87.69 176 LEU A N 1
ATOM 1367 C CA . LEU A 1 176 ? -0.276 -4.475 3.033 1.00 87.69 176 LEU A CA 1
ATOM 1368 C C . LEU A 1 176 ? 0.054 -5.960 3.199 1.00 87.69 176 LEU A C 1
ATOM 1370 O O . LEU A 1 176 ? 1.051 -6.424 2.649 1.00 87.69 176 LEU A O 1
ATOM 1374 N N . VAL A 1 177 ? -0.771 -6.716 3.934 1.00 83.50 177 VAL A N 1
ATOM 1375 C CA . VAL A 1 177 ? -0.579 -8.169 4.063 1.00 83.50 177 VAL A CA 1
ATOM 1376 C C . VAL A 1 177 ? -1.056 -8.947 2.846 1.00 83.50 177 VAL A C 1
ATOM 1378 O O . VAL A 1 177 ? -0.737 -10.128 2.715 1.00 83.50 177 VAL A O 1
ATOM 1381 N N . ILE A 1 178 ? -1.836 -8.302 1.977 1.00 81.56 178 ILE A N 1
ATOM 1382 C CA . ILE A 1 178 ? -2.401 -8.923 0.793 1.00 81.56 178 ILE A CA 1
ATOM 1383 C C . ILE A 1 178 ? -1.296 -8.950 -0.277 1.00 81.56 178 ILE A C 1
ATOM 1385 O O . ILE A 1 178 ? -0.783 -7.895 -0.680 1.00 81.56 178 ILE A O 1
ATOM 1389 N N . PRO A 1 179 ? -0.862 -10.141 -0.721 1.00 76.25 179 PRO A N 1
ATOM 1390 C CA . PRO A 1 179 ? 0.201 -10.245 -1.705 1.00 76.25 179 PRO A CA 1
ATOM 1391 C C . PRO A 1 179 ? -0.283 -9.716 -3.056 1.00 76.25 179 PRO A C 1
ATOM 1393 O O . PRO A 1 179 ? -1.387 -10.032 -3.495 1.00 76.25 179 PRO A O 1
ATOM 1396 N N . VAL A 1 180 ? 0.567 -8.940 -3.724 1.00 76.56 180 VAL A N 1
ATOM 1397 C CA . VAL A 1 180 ? 0.327 -8.439 -5.085 1.00 76.56 180 VAL A CA 1
ATOM 1398 C C . VAL A 1 180 ? 1.434 -8.920 -6.005 1.00 76.56 180 VAL A C 1
ATOM 1400 O O . VAL A 1 180 ? 2.534 -9.229 -5.541 1.00 76.56 180 VAL A O 1
ATOM 1403 N N . ALA A 1 181 ? 1.138 -9.000 -7.298 1.00 79.81 181 ALA A N 1
ATOM 1404 C CA . ALA A 1 181 ? 2.130 -9.374 -8.290 1.00 79.81 181 ALA A CA 1
ATOM 1405 C C . ALA A 1 181 ? 3.194 -8.273 -8.401 1.00 79.81 181 ALA A C 1
ATOM 1407 O O . ALA A 1 181 ? 2.886 -7.089 -8.262 1.00 79.81 181 ALA A O 1
ATOM 1408 N N . GLU A 1 182 ? 4.433 -8.648 -8.710 1.00 79.75 182 GLU A N 1
ATOM 1409 C CA . GLU A 1 182 ? 5.512 -7.682 -8.946 1.00 79.75 182 GLU A CA 1
ATOM 1410 C C . GLU A 1 182 ? 5.166 -6.710 -10.085 1.00 79.75 182 GLU A C 1
ATOM 1412 O O . GLU A 1 182 ? 5.359 -5.505 -9.953 1.00 79.75 182 GLU A O 1
ATOM 1417 N N . LEU A 1 183 ? 4.538 -7.204 -11.159 1.00 79.75 183 LEU A N 1
ATOM 1418 C CA . LEU A 1 183 ? 4.057 -6.362 -12.258 1.00 79.75 183 LEU A CA 1
ATOM 1419 C C . LEU A 1 183 ? 3.056 -5.299 -11.780 1.00 79.75 183 LEU A C 1
ATOM 1421 O O . LEU A 1 183 ? 3.116 -4.145 -12.202 1.00 79.75 183 LEU A O 1
ATOM 1425 N N . ASP A 1 184 ? 2.130 -5.676 -10.900 1.00 83.56 184 ASP A N 1
ATOM 1426 C CA . ASP A 1 184 ? 1.146 -4.740 -10.359 1.00 83.56 184 ASP A CA 1
ATOM 1427 C C . ASP A 1 184 ? 1.801 -3.739 -9.413 1.00 83.56 184 ASP A C 1
ATOM 1429 O O . ASP A 1 184 ? 1.428 -2.570 -9.402 1.00 83.56 184 ASP A O 1
ATOM 1433 N N . LEU A 1 185 ? 2.840 -4.147 -8.687 1.00 86.50 185 LEU A N 1
ATOM 1434 C CA . LEU A 1 185 ? 3.647 -3.237 -7.889 1.00 86.50 185 LEU A CA 1
ATOM 1435 C C . LEU A 1 185 ? 4.403 -2.216 -8.756 1.00 86.50 185 LEU A C 1
ATOM 1437 O O . LEU A 1 185 ? 4.392 -1.028 -8.437 1.00 86.50 185 LEU A O 1
ATOM 1441 N N . GLN A 1 186 ? 5.002 -2.642 -9.870 1.00 86.38 186 GLN A N 1
ATOM 1442 C CA . GLN A 1 186 ? 5.634 -1.732 -10.8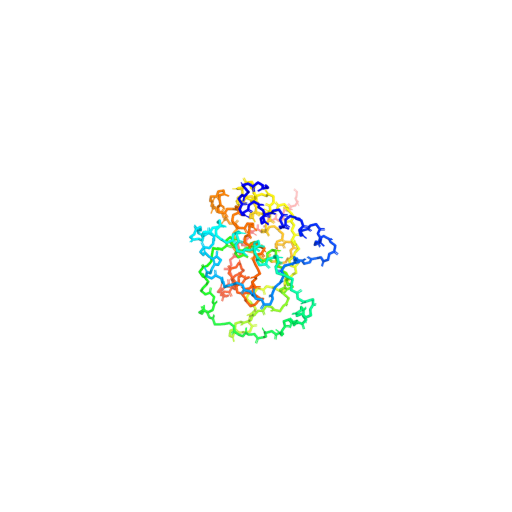30 1.00 86.38 186 GLN A CA 1
ATOM 1443 C C . GLN A 1 186 ? 4.606 -0.756 -11.423 1.00 86.38 186 GLN A C 1
ATOM 1445 O O . GLN A 1 186 ? 4.865 0.445 -11.501 1.00 86.38 186 GLN A O 1
ATOM 1450 N N . ARG A 1 187 ? 3.398 -1.230 -11.760 1.00 86.38 187 ARG A N 1
ATOM 1451 C CA . ARG A 1 187 ? 2.282 -0.369 -12.191 1.00 86.38 187 ARG A CA 1
ATOM 1452 C C . ARG A 1 187 ? 1.877 0.626 -11.096 1.00 86.38 187 ARG A C 1
ATOM 1454 O O . ARG A 1 187 ? 1.697 1.804 -11.388 1.00 86.38 187 ARG A O 1
ATOM 1461 N N . LEU A 1 188 ? 1.794 0.211 -9.833 1.00 89.06 188 LEU A N 1
ATOM 1462 C CA . LEU A 1 188 ? 1.536 1.122 -8.708 1.00 89.06 188 LEU A CA 1
ATOM 1463 C C . LEU A 1 188 ? 2.652 2.167 -8.558 1.00 89.06 188 LEU A C 1
ATOM 1465 O O . LEU A 1 188 ? 2.357 3.339 -8.336 1.00 89.06 188 LEU A O 1
ATOM 1469 N N . ALA A 1 189 ? 3.917 1.781 -8.740 1.00 88.81 189 ALA A N 1
ATOM 1470 C CA . ALA A 1 189 ? 5.041 2.714 -8.729 1.00 88.81 189 ALA A CA 1
ATOM 1471 C C . ALA A 1 189 ? 4.908 3.772 -9.833 1.00 88.81 189 ALA A C 1
ATOM 1473 O O . ALA A 1 189 ? 5.082 4.962 -9.561 1.00 88.81 189 ALA A O 1
ATOM 1474 N N . THR A 1 190 ? 4.475 3.386 -11.039 1.00 86.06 190 THR A N 1
ATOM 1475 C CA . THR A 1 190 ? 4.192 4.368 -12.101 1.00 86.06 190 THR A CA 1
ATOM 1476 C C . THR A 1 190 ? 3.101 5.372 -11.714 1.00 86.06 190 THR A C 1
ATOM 1478 O O . THR A 1 190 ? 3.159 6.520 -12.141 1.00 86.06 190 THR A O 1
ATOM 1481 N N . LEU A 1 191 ? 2.132 4.998 -10.870 1.00 86.06 191 LEU A N 1
ATOM 1482 C CA . LEU A 1 191 ? 1.091 5.918 -10.397 1.00 86.06 191 LEU A CA 1
ATOM 1483 C C . LEU A 1 191 ? 1.641 6.942 -9.390 1.00 86.06 191 LEU A C 1
ATOM 1485 O O . LEU A 1 191 ? 1.223 8.097 -9.398 1.00 86.06 191 LEU A O 1
ATOM 1489 N N . VAL A 1 192 ? 2.584 6.528 -8.537 1.00 86.88 192 VAL A N 1
ATOM 1490 C CA . VAL A 1 192 ? 3.197 7.381 -7.500 1.00 86.88 192 VAL A CA 1
ATOM 1491 C C . VAL A 1 192 ? 4.194 8.374 -8.101 1.00 86.88 192 VAL A C 1
ATOM 1493 O O . VAL A 1 192 ? 4.261 9.532 -7.675 1.00 86.88 192 VAL A O 1
ATOM 1496 N N . PHE A 1 193 ? 4.965 7.918 -9.088 1.00 83.00 193 PHE A N 1
ATOM 1497 C CA . PHE A 1 193 ? 6.089 8.668 -9.647 1.00 83.00 193 PHE A CA 1
ATOM 1498 C C . PHE A 1 193 ? 5.822 9.283 -11.017 1.00 83.00 193 PHE A C 1
ATOM 1500 O O . PHE A 1 193 ? 6.622 10.117 -11.411 1.00 83.00 193 PHE A O 1
ATOM 1507 N N . LYS A 1 194 ? 4.729 8.881 -11.692 1.00 67.50 194 LYS A N 1
ATOM 1508 C CA . LYS A 1 194 ? 4.278 9.214 -13.058 1.00 67.50 194 LYS A CA 1
ATOM 1509 C C . LYS A 1 194 ? 5.315 9.955 -13.918 1.00 67.50 194 LYS A C 1
ATOM 1511 O O . LYS A 1 194 ? 5.563 11.128 -13.629 1.00 67.50 194 LYS A O 1
ATOM 1516 N N . PRO A 1 195 ? 5.804 9.338 -15.014 1.00 50.75 195 PRO A N 1
ATOM 1517 C CA . PRO A 1 195 ? 6.908 9.856 -15.807 1.00 50.75 195 PRO A CA 1
ATOM 1518 C C . PRO A 1 195 ? 6.650 11.300 -16.186 1.00 50.75 195 PRO A C 1
ATOM 1520 O O . PRO A 1 195 ? 5.522 11.681 -16.532 1.00 50.75 195 PRO A O 1
ATOM 1523 N N . ASP A 1 196 ? 7.715 12.088 -16.142 1.00 43.00 196 ASP A N 1
ATOM 1524 C CA . ASP A 1 196 ? 7.749 13.340 -16.861 1.00 43.00 196 ASP A CA 1
ATOM 1525 C C . ASP A 1 196 ? 7.428 13.027 -18.322 1.00 43.00 196 ASP A C 1
ATOM 1527 O O . ASP A 1 196 ? 8.244 12.492 -19.075 1.00 43.00 196 ASP A O 1
ATOM 1531 N N . ILE A 1 197 ? 6.218 13.383 -18.748 1.00 39.50 197 ILE A N 1
ATOM 1532 C CA . ILE A 1 197 ? 6.040 13.827 -20.121 1.00 39.50 197 ILE A CA 1
ATOM 1533 C C . ILE A 1 197 ? 6.909 15.078 -20.170 1.00 39.50 197 ILE A C 1
ATOM 1535 O O . ILE A 1 197 ? 6.472 16.139 -19.733 1.00 39.50 197 ILE A O 1
ATOM 1539 N N . VAL A 1 198 ? 8.182 14.911 -20.538 1.00 33.66 198 VAL A N 1
ATOM 1540 C CA . VAL A 1 198 ? 9.141 16.006 -20.669 1.00 33.66 198 VAL A CA 1
ATOM 1541 C C . VAL A 1 198 ? 8.556 16.976 -21.686 1.00 33.66 198 VAL A C 1
ATOM 1543 O O . VAL A 1 198 ? 8.664 16.778 -22.892 1.00 33.66 198 VAL A O 1
ATOM 1546 N N . GLY A 1 199 ? 7.901 18.003 -21.165 1.00 32.78 199 GLY A N 1
ATOM 1547 C CA . GLY A 1 199 ? 7.692 19.284 -21.796 1.00 32.78 199 GLY A CA 1
ATOM 1548 C C . GLY A 1 199 ? 8.506 20.281 -20.989 1.00 32.78 199 GLY A C 1
ATOM 1549 O O . GLY A 1 199 ? 8.269 20.437 -19.795 1.00 32.78 199 GLY A O 1
ATOM 1550 N N . SER A 1 200 ? 9.481 20.882 -21.668 1.00 31.34 200 SER A N 1
ATOM 1551 C CA . SER A 1 200 ? 10.263 22.057 -21.273 1.00 31.34 200 SER A CA 1
ATOM 1552 C C . SER A 1 200 ? 11.038 21.981 -19.954 1.00 31.34 200 SER A C 1
ATOM 1554 O O . SER A 1 200 ? 10.559 22.313 -18.874 1.00 31.34 200 SER A O 1
ATOM 1556 N N . VAL A 1 201 ? 12.337 21.722 -20.103 1.00 44.44 201 VAL A N 1
ATOM 1557 C CA . VAL A 1 201 ? 13.339 22.567 -19.447 1.00 44.44 201 VAL A CA 1
ATOM 1558 C C . VAL A 1 201 ? 13.014 24.022 -19.802 1.00 44.44 201 VAL A C 1
ATOM 1560 O O . VAL A 1 201 ? 13.223 24.400 -20.948 1.00 44.44 201 VAL A O 1
ATOM 1563 N N . GLN A 1 202 ? 12.440 24.774 -18.861 1.00 43.31 202 GLN A N 1
ATOM 1564 C CA . GLN A 1 202 ? 12.537 26.231 -18.667 1.00 43.31 202 GLN A CA 1
ATOM 1565 C C . GLN A 1 202 ? 11.434 26.649 -17.691 1.00 43.31 202 GLN A C 1
ATOM 1567 O O . GLN A 1 202 ? 10.272 26.698 -18.064 1.00 43.31 202 GLN A O 1
ATOM 1572 N N . ASP A 1 203 ? 11.815 26.809 -16.425 1.00 36.91 203 ASP A N 1
ATOM 1573 C CA . ASP A 1 203 ? 11.333 27.846 -15.497 1.00 36.91 203 ASP A CA 1
ATOM 1574 C C . ASP A 1 203 ? 11.828 27.492 -14.088 1.00 36.91 203 ASP A C 1
ATOM 1576 O O . ASP A 1 203 ? 11.089 27.095 -13.187 1.00 36.91 203 ASP A O 1
ATOM 1580 N N . ALA A 1 204 ? 13.141 27.619 -13.901 1.00 38.22 204 ALA A N 1
ATOM 1581 C CA . ALA A 1 204 ? 13.624 28.096 -12.617 1.00 38.22 204 ALA A CA 1
ATOM 1582 C C . ALA A 1 204 ? 13.522 29.627 -12.687 1.00 38.22 204 ALA A C 1
ATOM 1584 O O . ALA A 1 204 ? 14.048 30.190 -13.648 1.00 38.22 204 ALA A O 1
ATOM 1585 N N . PRO A 1 205 ? 12.868 30.321 -11.738 1.00 39.03 205 PRO A N 1
ATOM 1586 C CA . PRO A 1 205 ? 13.042 31.758 -11.640 1.00 39.03 205 PRO A CA 1
ATOM 1587 C C . PRO A 1 205 ? 14.520 32.001 -11.336 1.00 39.03 205 PRO A C 1
ATOM 1589 O O . PRO A 1 205 ? 15.025 31.608 -10.282 1.00 39.03 205 PRO A O 1
ATOM 1592 N N . GLU A 1 206 ? 15.219 32.583 -12.303 1.00 41.47 206 GLU A N 1
ATOM 1593 C CA . GLU A 1 206 ? 16.572 33.090 -12.146 1.00 41.47 206 GLU A CA 1
ATOM 1594 C C . GLU A 1 206 ? 16.496 34.198 -11.089 1.00 41.47 206 GLU A C 1
ATOM 1596 O O . GLU A 1 206 ? 16.088 35.327 -11.355 1.00 41.47 206 GLU A O 1
ATOM 1601 N N . LEU A 1 207 ? 16.758 33.833 -9.832 1.00 49.28 207 LEU A N 1
ATOM 1602 C CA . LEU A 1 207 ? 16.911 34.797 -8.753 1.00 49.28 207 LEU A CA 1
ATOM 1603 C C . LEU A 1 207 ? 18.125 35.662 -9.114 1.00 49.28 207 LEU A C 1
ATOM 1605 O O . LEU A 1 207 ? 19.215 35.103 -9.266 1.00 49.28 207 LEU A O 1
ATOM 1609 N N . PRO A 1 208 ? 17.973 36.990 -9.266 1.00 43.69 208 PRO A N 1
ATOM 1610 C CA . PRO A 1 208 ? 19.111 37.846 -9.548 1.00 43.69 208 PRO A CA 1
ATOM 1611 C C . PRO A 1 208 ? 20.096 37.744 -8.382 1.00 43.69 208 PRO A C 1
ATOM 1613 O O . PRO A 1 208 ? 19.727 37.908 -7.216 1.00 43.69 208 PRO A O 1
ATOM 1616 N N . LEU A 1 209 ? 21.347 37.414 -8.705 1.00 54.44 209 LEU A N 1
ATOM 1617 C CA . LEU A 1 209 ? 22.445 37.416 -7.744 1.00 54.44 209 LEU A CA 1
ATOM 1618 C C . LEU A 1 209 ? 22.590 38.834 -7.164 1.00 54.44 209 LEU A C 1
ATOM 1620 O O . LEU A 1 209 ? 22.529 39.797 -7.931 1.00 54.44 209 LEU A O 1
ATOM 1624 N N . PRO A 1 210 ? 22.782 38.991 -5.842 1.00 48.28 210 PRO A N 1
ATOM 1625 C CA . PRO A 1 210 ? 23.053 40.297 -5.260 1.00 48.28 210 PRO A CA 1
ATOM 1626 C C . PRO A 1 210 ? 24.361 40.853 -5.836 1.00 48.28 210 PRO A C 1
ATOM 1628 O O . PRO A 1 210 ? 25.377 40.153 -5.877 1.00 48.28 210 PRO A O 1
ATOM 1631 N N . GLU A 1 211 ? 24.313 42.098 -6.309 1.00 56.94 211 GLU A N 1
ATOM 1632 C CA . GLU A 1 211 ? 25.479 42.815 -6.824 1.00 56.94 211 GLU A CA 1
ATOM 1633 C C . GLU A 1 211 ? 26.585 42.880 -5.755 1.00 56.94 211 GLU A C 1
ATOM 1635 O O . GLU A 1 211 ? 26.287 43.072 -4.572 1.00 56.94 211 GLU A O 1
ATOM 1640 N N . PRO A 1 212 ? 27.865 42.722 -6.133 1.00 53.91 212 PRO A N 1
ATOM 1641 C CA . PRO A 1 212 ? 28.958 42.881 -5.191 1.00 53.91 212 PRO A CA 1
ATOM 1642 C C . PRO A 1 212 ? 29.069 44.353 -4.784 1.00 53.91 212 PRO A C 1
ATOM 1644 O O . PRO A 1 212 ? 29.350 45.215 -5.619 1.00 53.91 212 PRO A O 1
ATOM 1647 N N . GLU A 1 213 ? 28.879 44.635 -3.493 1.00 46.34 213 GLU A N 1
ATOM 1648 C CA . GLU A 1 213 ? 29.210 45.934 -2.910 1.00 46.34 213 GLU A CA 1
ATOM 1649 C C . GLU A 1 213 ? 30.686 46.250 -3.188 1.00 46.34 213 GLU A C 1
ATOM 1651 O O . GLU A 1 213 ? 31.605 45.612 -2.668 1.00 46.34 213 GLU A O 1
ATOM 1656 N N . LEU A 1 214 ? 30.917 47.236 -4.053 1.00 50.53 214 LEU A N 1
ATOM 1657 C CA . LEU A 1 214 ? 32.222 47.845 -4.243 1.00 50.53 214 LEU A CA 1
ATOM 1658 C C . LEU A 1 214 ? 32.512 48.731 -3.032 1.00 50.53 214 LEU A C 1
ATOM 1660 O O . LEU A 1 214 ? 31.969 49.828 -2.912 1.00 50.53 214 LEU A O 1
ATOM 1664 N N . SER A 1 215 ? 33.401 48.260 -2.160 1.00 48.00 215 SER A N 1
ATOM 1665 C CA . SER A 1 215 ? 34.006 49.066 -1.104 1.00 48.00 215 SER A CA 1
ATOM 1666 C C . SER A 1 215 ? 34.644 50.336 -1.680 1.00 48.00 215 SER A C 1
ATOM 1668 O O . SER A 1 215 ? 35.540 50.261 -2.529 1.00 48.00 215 SER A O 1
ATOM 1670 N N . ARG A 1 216 ? 34.229 51.496 -1.168 1.00 48.31 216 ARG A N 1
ATOM 1671 C CA . ARG A 1 216 ? 35.011 52.736 -1.132 1.00 48.31 216 ARG A CA 1
ATOM 1672 C C . ARG A 1 216 ? 34.818 53.421 0.207 1.00 48.31 216 ARG A C 1
ATOM 1674 O O . ARG A 1 216 ? 33.657 53.480 0.660 1.00 48.31 216 ARG A O 1
#

Sequence (216 aa):
WLDRDLVTDLGAVVLRRLLTVESDGLFPLASYRPVGLDEIAEFLAGNVDAAKVGRLTRALLALQHPRRVFGGGPATFKRRLRTEDLKLRVPAAYALFRVLFSPFPLDDPPWDQDGRTFFPALSPRPHSAPVRQLLAGRLDVAAAWAVARLTQSGARPRITTFAGSAEFARRLVASLVIPVAELDLQRLATLVFKPDIVGSVQDAPELPLPEPELSR

Secondary structure (DSSP, 8-state):
-----HHHHHHHHHHHHHHHHHHHSS-----SSPPPHHHHHHHHHT-S-HHHHHHHHHHHHTS---TT----PPP-------GGGG---S-HHHHHHHHHT-SS-B-S--B-TTS-BSS--B-----HHHHHHHHTT-HHHHHHHHHHHHHHTT---S-------HHHHHHHHHHTTS---HHHHHHHHHHHH-------S-----PPPPPP----

Radius of gyration: 20.47 Å; Cα contacts (8 Å, |Δi|>4): 282; chains: 1; bounding box: 52×82×48 Å

pLDDT: mean 73.35, std 17.77, range [31.34, 95.31]

Mean predicted aligned error: 11.76 Å

Solvent-accessible surface area (backbone atoms only — not comparable to full-atom values): 12898 Å² total; per-residue (Å²): 136,80,98,68,58,52,46,59,56,37,35,53,51,48,57,59,46,49,68,58,19,82,77,70,53,40,35,90,53,77,54,98,72,46,54,56,65,62,60,51,32,37,48,52,74,56,77,47,64,52,70,60,48,47,53,50,52,53,57,55,70,67,51,86,70,75,91,80,75,87,81,74,76,80,74,87,76,89,50,80,61,54,81,74,72,64,71,64,75,53,60,67,69,53,27,47,52,48,46,39,53,23,52,58,75,44,62,81,49,48,32,49,97,87,68,47,54,32,44,71,61,30,65,42,68,60,64,67,65,33,53,57,29,14,68,72,26,36,38,47,64,16,42,47,48,48,49,54,50,41,40,76,43,74,44,67,63,72,77,70,84,57,84,71,51,43,66,47,22,27,36,52,46,25,51,65,70,55,25,54,43,70,70,56,48,53,45,29,40,33,69,34,38,48,51,78,79,84,70,72,98,80,80,75,83,80,72,80,76,82,76,82,83,78,88,126

Foldseek 3Di:
DDPDQLLVVLLVVQLVQLVVCVPVQARAAADPDADDLVVLQCLLVVVDPRVVVVVVVVVVVPDDDPPPPPPDDDDPDQDADDPVLLPGPHDLLLLLVCLLRDRDFQQDAHAYPVRHGLWHGFRRGHDCVLSVCLLVLNSLRSLQVSQVRRVVRVTHFPDRGDDDGSSSSSSSSSCNNRHHDPVVSSSSVSSRRPDPPDDDPDDDPPDDDDDDPDDD